Protein AF-A0A925H9B1-F1 (afdb_monomer_lite)

Structure (mmCIF, N/CA/C/O backbone):
data_AF-A0A925H9B1-F1
#
_entry.id   AF-A0A925H9B1-F1
#
loop_
_atom_site.group_PDB
_atom_site.id
_atom_site.type_symbol
_atom_site.label_atom_id
_atom_site.label_alt_id
_atom_site.label_comp_id
_atom_site.label_asym_id
_atom_site.label_entity_id
_atom_site.label_seq_id
_atom_site.pdbx_PDB_ins_code
_atom_site.Cartn_x
_atom_site.Cartn_y
_atom_site.Cartn_z
_atom_site.occupancy
_atom_site.B_iso_or_equiv
_atom_site.auth_seq_id
_atom_site.auth_comp_id
_atom_site.auth_asym_id
_atom_site.auth_atom_id
_atom_site.pdbx_PDB_model_num
ATOM 1 N N . MET A 1 1 ? 26.648 -16.024 46.352 1.00 42.09 1 MET A N 1
ATOM 2 C CA . MET A 1 1 ? 27.337 -15.655 45.097 1.00 42.09 1 MET A CA 1
ATOM 3 C C . MET A 1 1 ? 26.515 -14.582 44.405 1.00 42.09 1 MET A C 1
ATOM 5 O O . MET A 1 1 ? 25.351 -14.827 44.132 1.00 42.09 1 MET A O 1
ATOM 9 N N . LYS A 1 2 ? 27.072 -13.381 44.221 1.00 32.09 2 LYS A N 1
ATOM 10 C CA . LYS A 1 2 ? 26.434 -12.263 43.510 1.00 32.09 2 LYS A CA 1
ATOM 11 C C . LYS A 1 2 ? 27.225 -12.052 42.219 1.00 32.09 2 LYS A C 1
ATOM 13 O O . LYS A 1 2 ? 28.420 -11.793 42.303 1.00 32.09 2 LYS A O 1
ATOM 18 N N . ILE A 1 3 ? 26.588 -12.221 41.063 1.00 42.41 3 ILE A N 1
ATOM 19 C CA . ILE A 1 3 ? 27.192 -11.944 39.753 1.00 42.41 3 ILE A CA 1
ATOM 20 C C . ILE A 1 3 ? 26.716 -10.551 39.342 1.00 42.41 3 ILE A C 1
ATOM 22 O O . ILE A 1 3 ? 25.519 -10.328 39.179 1.00 42.41 3 ILE A O 1
ATOM 26 N N . ALA A 1 4 ? 27.652 -9.610 39.241 1.00 39.41 4 ALA A N 1
ATOM 27 C CA . ALA A 1 4 ? 27.412 -8.285 38.690 1.00 39.41 4 ALA A CA 1
ATOM 28 C C . ALA A 1 4 ? 27.546 -8.359 37.162 1.00 39.41 4 ALA A C 1
ATOM 30 O O . ALA A 1 4 ? 28.609 -8.717 36.659 1.00 39.41 4 ALA A O 1
ATOM 31 N N . LEU A 1 5 ? 26.476 -8.031 36.432 1.00 41.50 5 LEU A N 1
ATOM 32 C CA . LEU A 1 5 ? 26.535 -7.788 34.992 1.00 41.50 5 LEU A CA 1
ATOM 33 C C . LEU A 1 5 ? 26.804 -6.298 34.756 1.00 41.50 5 LEU A C 1
ATOM 35 O O . LEU A 1 5 ? 25.986 -5.447 35.098 1.00 41.50 5 LEU A O 1
ATOM 39 N N . ILE A 1 6 ? 27.950 -6.003 34.152 1.00 43.09 6 ILE A N 1
ATOM 40 C CA . ILE A 1 6 ? 28.282 -4.701 33.574 1.00 43.09 6 ILE A CA 1
ATOM 41 C C . ILE A 1 6 ? 27.747 -4.722 32.141 1.00 43.09 6 ILE A C 1
ATOM 43 O O . ILE A 1 6 ? 28.184 -5.544 31.341 1.00 43.09 6 ILE A O 1
ATOM 47 N N . SER A 1 7 ? 26.796 -3.847 31.812 1.00 44.25 7 SER A N 1
ATOM 48 C CA . SER A 1 7 ? 26.376 -3.606 30.426 1.00 44.25 7 SER A CA 1
ATOM 49 C C . SER A 1 7 ? 26.832 -2.216 30.002 1.00 44.25 7 SER A C 1
ATOM 51 O O . SER A 1 7 ? 26.389 -1.204 30.541 1.00 44.25 7 SER A O 1
ATOM 53 N N . ILE A 1 8 ? 27.772 -2.206 29.062 1.00 37.72 8 ILE A N 1
ATOM 54 C CA . ILE A 1 8 ? 28.324 -1.035 28.384 1.00 37.72 8 ILE A CA 1
ATOM 55 C C . ILE A 1 8 ? 27.293 -0.583 27.345 1.00 37.72 8 ILE A C 1
ATOM 57 O O . ILE A 1 8 ? 26.998 -1.324 26.411 1.00 37.72 8 ILE A O 1
ATOM 61 N N . VAL A 1 9 ? 26.748 0.624 27.498 1.00 42.75 9 VAL A N 1
ATOM 62 C CA . VAL A 1 9 ? 25.935 1.276 26.462 1.00 42.75 9 VAL A CA 1
ATOM 63 C C . VAL A 1 9 ? 26.857 2.180 25.650 1.00 42.75 9 VAL A C 1
ATOM 65 O O . VAL A 1 9 ? 27.353 3.188 26.151 1.00 42.75 9 VAL A O 1
ATOM 68 N N . ALA A 1 10 ? 27.108 1.794 24.399 1.00 38.81 10 ALA A N 1
ATOM 69 C CA . ALA A 1 10 ? 27.786 2.625 23.415 1.00 38.81 10 ALA A CA 1
ATOM 70 C C . ALA A 1 10 ? 26.803 3.673 22.870 1.00 38.81 10 ALA A C 1
ATOM 72 O O . ALA A 1 10 ? 25.788 3.337 22.262 1.00 38.81 10 ALA A O 1
ATOM 73 N N . LEU A 1 11 ? 27.111 4.947 23.109 1.00 35.81 11 LEU A N 1
ATOM 74 C CA . LEU A 1 11 ? 26.376 6.099 22.601 1.00 35.81 11 LEU A CA 1
ATOM 75 C C . LEU A 1 11 ? 26.911 6.438 21.200 1.00 35.81 11 LEU A C 1
ATOM 77 O O . LEU A 1 11 ? 27.987 7.017 21.071 1.00 35.81 11 LEU A O 1
ATOM 81 N N . ILE A 1 12 ? 26.187 6.055 20.147 1.00 42.97 12 ILE A N 1
ATOM 82 C CA . ILE A 1 12 ? 26.486 6.492 18.777 1.00 42.97 12 ILE A CA 1
ATOM 83 C C . ILE A 1 12 ? 25.707 7.781 18.525 1.00 42.97 12 ILE A C 1
ATOM 85 O O . ILE A 1 12 ? 24.480 7.782 18.450 1.00 42.97 12 ILE A O 1
ATOM 89 N N . GLY A 1 13 ? 26.442 8.888 18.438 1.00 36.31 13 GLY A N 1
ATOM 90 C CA . GLY A 1 13 ? 25.925 10.175 17.998 1.00 36.31 13 GLY A CA 1
ATOM 91 C C . GLY A 1 13 ? 25.697 10.190 16.488 1.00 36.31 13 GLY A C 1
ATOM 92 O O . GLY A 1 13 ? 26.551 9.747 15.723 1.00 36.31 13 GLY A O 1
ATOM 93 N N . ALA A 1 14 ? 24.563 10.744 16.069 1.00 38.78 14 ALA A N 1
ATOM 94 C CA . ALA A 1 14 ? 24.320 11.128 14.687 1.00 38.78 14 ALA A CA 1
ATOM 95 C C . ALA A 1 14 ? 24.036 12.633 14.641 1.00 38.78 14 ALA A C 1
ATOM 97 O O . ALA A 1 14 ? 23.028 13.130 15.142 1.00 38.78 14 ALA A O 1
ATOM 98 N N . THR A 1 15 ? 24.992 13.353 14.068 1.00 37.91 15 THR A N 1
ATOM 99 C CA . THR A 1 15 ? 24.941 14.756 13.672 1.00 37.91 15 THR A CA 1
ATOM 100 C C . THR A 1 15 ? 23.916 14.951 12.555 1.00 37.91 15 THR A C 1
ATOM 102 O O . THR A 1 15 ? 24.078 14.417 11.461 1.00 37.91 15 THR A O 1
ATOM 105 N N . ALA A 1 16 ? 22.881 15.757 12.797 1.00 39.84 16 ALA A N 1
ATOM 106 C CA . ALA A 1 16 ? 21.999 16.247 11.741 1.00 39.84 16 ALA A CA 1
ATOM 107 C C . ALA A 1 16 ? 22.560 17.563 11.179 1.00 39.84 16 ALA A C 1
ATOM 109 O O . ALA A 1 16 ? 22.488 18.613 11.816 1.00 39.84 16 ALA A O 1
ATOM 110 N N . LEU A 1 17 ? 23.143 17.485 9.983 1.00 33.62 17 LEU A N 1
ATOM 111 C CA . LEU A 1 17 ? 23.487 18.629 9.143 1.00 33.62 17 LEU A CA 1
ATOM 112 C C . LEU A 1 17 ? 22.224 19.064 8.384 1.00 33.62 17 LEU A C 1
ATOM 114 O O . LEU A 1 17 ? 21.692 18.296 7.587 1.00 33.62 17 LEU A O 1
ATOM 118 N N . VAL A 1 18 ? 21.749 20.288 8.620 1.00 36.16 18 VAL A N 1
ATOM 119 C CA . VAL A 1 18 ? 20.639 20.899 7.871 1.00 36.16 18 VAL A CA 1
ATOM 120 C C . VAL A 1 18 ? 21.185 22.060 7.054 1.00 36.16 18 VAL A C 1
ATOM 122 O O . VAL A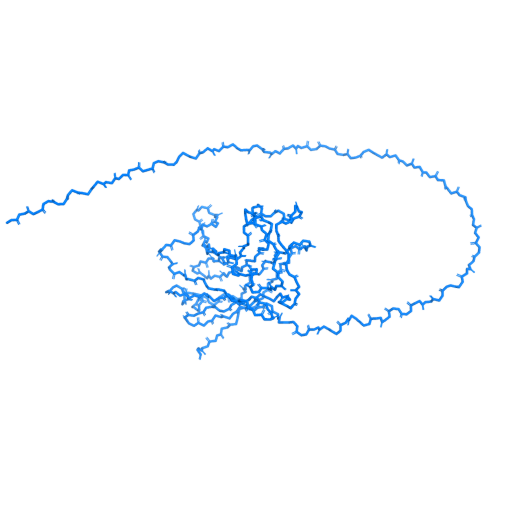 1 18 ? 21.466 23.121 7.603 1.00 36.16 18 VAL A O 1
ATOM 125 N N . ILE A 1 19 ? 21.300 21.870 5.740 1.00 39.50 19 ILE A N 1
ATOM 126 C CA . ILE A 1 19 ? 21.350 22.964 4.765 1.00 39.50 19 ILE A CA 1
ATOM 127 C C . ILE A 1 19 ? 20.605 22.506 3.509 1.00 39.50 19 ILE A C 1
ATOM 129 O O . ILE A 1 19 ? 21.115 21.657 2.786 1.00 39.50 19 ILE A O 1
ATOM 133 N N . TYR A 1 20 ? 19.458 23.121 3.203 1.00 33.31 20 TYR A N 1
ATOM 134 C CA . TYR A 1 20 ? 19.250 23.661 1.857 1.00 33.31 20 TYR A CA 1
ATOM 135 C C . TYR A 1 20 ? 18.174 24.753 1.823 1.00 33.31 20 TYR A C 1
ATOM 137 O O . TYR A 1 20 ? 17.065 24.596 2.330 1.00 33.31 20 TYR A O 1
ATOM 145 N N . LEU A 1 21 ? 18.559 25.869 1.206 1.00 38.53 21 LEU A N 1
ATOM 146 C CA . LEU A 1 21 ? 17.756 27.037 0.869 1.00 38.53 21 LEU A CA 1
ATOM 147 C C . LEU A 1 21 ? 16.948 26.768 -0.406 1.00 38.53 21 LEU A C 1
ATOM 149 O O . LEU A 1 21 ? 17.527 26.337 -1.395 1.00 38.53 21 LEU A O 1
ATOM 153 N N . SER A 1 22 ? 15.673 27.159 -0.463 1.00 32.75 22 SER A N 1
ATOM 154 C CA . SER A 1 22 ? 15.120 27.709 -1.711 1.00 32.75 22 SER A CA 1
ATOM 155 C C . SER A 1 22 ? 13.835 28.506 -1.471 1.00 32.75 22 SER A C 1
ATOM 157 O O . SER A 1 22 ? 12.910 28.060 -0.798 1.00 32.75 22 SER A O 1
ATOM 159 N N . SER A 1 23 ? 13.787 29.716 -2.025 1.00 35.91 23 SER A N 1
ATOM 160 C CA . SER A 1 23 ? 12.610 30.255 -2.722 1.00 35.91 23 SER A CA 1
ATOM 161 C C . SER A 1 23 ? 12.988 31.592 -3.362 1.00 35.91 23 SER A C 1
ATOM 163 O O . SER A 1 23 ? 12.930 32.659 -2.752 1.00 35.91 23 SER A O 1
ATOM 165 N N . GLY A 1 24 ? 13.411 31.511 -4.626 1.00 33.09 24 GLY A N 1
ATOM 166 C CA . GLY A 1 24 ? 13.439 32.654 -5.532 1.00 33.09 24 GLY A CA 1
ATOM 167 C C . GLY A 1 24 ? 12.009 33.074 -5.882 1.00 33.09 24 GLY A C 1
ATOM 168 O O . GLY A 1 24 ? 11.165 32.238 -6.200 1.00 33.09 24 GLY A O 1
ATOM 169 N N . LYS A 1 25 ? 11.745 34.377 -5.792 1.00 34.88 25 LYS A N 1
ATOM 170 C CA . LYS A 1 25 ? 10.505 35.049 -6.200 1.00 34.88 25 LYS A CA 1
ATOM 171 C C . LYS A 1 25 ? 10.695 35.699 -7.573 1.00 34.88 25 LYS A C 1
ATOM 173 O O . LYS A 1 25 ? 11.671 36.423 -7.714 1.00 34.88 25 LYS A O 1
ATOM 178 N N . GLY A 1 26 ? 9.701 35.536 -8.461 1.00 31.53 26 GLY A N 1
ATOM 179 C CA . GLY A 1 26 ? 9.308 36.450 -9.562 1.00 31.53 26 GLY A CA 1
ATOM 180 C C . GLY A 1 26 ? 10.348 36.703 -10.671 1.00 31.53 26 GLY A C 1
ATOM 181 O O . GLY A 1 26 ? 11.536 36.725 -10.421 1.00 31.53 26 GLY A O 1
ATOM 182 N N . SER A 1 27 ? 10.022 36.969 -11.937 1.00 32.06 27 SER A N 1
ATOM 183 C CA . SER A 1 27 ? 8.814 37.571 -12.503 1.00 32.06 27 SER A CA 1
ATOM 184 C C . SER A 1 27 ? 8.800 37.385 -14.034 1.00 32.06 27 SER A C 1
ATOM 186 O O . SER A 1 27 ? 9.845 37.487 -14.666 1.00 32.06 27 SER A O 1
ATOM 188 N N . THR A 1 28 ? 7.592 37.190 -14.576 1.00 33.59 28 THR A N 1
ATOM 189 C CA . THR A 1 28 ? 7.033 37.605 -15.890 1.00 33.59 28 THR A CA 1
ATOM 190 C C . THR A 1 28 ? 7.759 37.345 -17.231 1.00 33.59 28 THR A C 1
ATOM 192 O O . THR A 1 28 ? 8.847 37.868 -17.457 1.00 33.59 28 THR A O 1
ATOM 195 N N . PRO A 1 29 ? 7.074 36.698 -18.203 1.00 33.09 29 PRO A N 1
ATOM 196 C CA . PRO A 1 29 ? 7.467 36.673 -19.613 1.00 33.09 29 PRO A CA 1
ATOM 197 C C . PRO A 1 29 ? 7.040 37.950 -20.363 1.00 33.09 29 PRO A C 1
ATOM 199 O O . PRO A 1 29 ? 5.919 38.439 -20.213 1.00 33.09 29 PRO A O 1
ATOM 202 N N . GLN A 1 30 ? 7.942 38.466 -21.201 1.00 29.64 30 GLN A N 1
ATOM 203 C CA . GLN A 1 30 ? 7.718 39.602 -22.095 1.00 29.64 30 GLN A CA 1
ATOM 204 C C . GLN A 1 30 ? 7.267 39.114 -23.482 1.00 29.64 30 GLN A C 1
ATOM 206 O O . GLN A 1 30 ? 7.871 38.230 -24.083 1.00 29.64 30 GLN A O 1
ATOM 211 N N . SER A 1 31 ? 6.173 39.713 -23.951 1.00 29.91 31 SER A N 1
ATOM 212 C CA . SER A 1 31 ? 5.520 39.545 -25.252 1.00 29.91 31 SER A CA 1
ATOM 213 C C . SER A 1 31 ? 6.402 39.968 -26.432 1.00 29.91 31 SER A C 1
ATOM 215 O O . SER A 1 31 ? 7.048 41.016 -26.369 1.00 29.91 31 SER A O 1
ATOM 217 N N . GLN A 1 32 ? 6.315 39.237 -27.549 1.00 28.48 32 GLN A N 1
ATOM 218 C CA . GLN A 1 32 ? 6.452 39.850 -28.869 1.00 28.48 32 GLN A CA 1
ATOM 219 C C . GLN A 1 32 ? 5.563 39.146 -29.903 1.00 28.48 32 GLN A C 1
ATOM 221 O O . GLN A 1 32 ? 5.713 37.963 -30.200 1.00 28.48 32 GLN A O 1
ATOM 226 N N . ALA A 1 33 ? 4.600 39.909 -30.418 1.00 31.27 33 ALA A N 1
ATOM 227 C CA . ALA A 1 33 ? 3.709 39.542 -31.504 1.00 31.27 33 ALA A CA 1
ATOM 228 C C . ALA A 1 33 ? 4.423 39.639 -32.863 1.00 31.27 33 ALA A C 1
ATOM 230 O O . ALA A 1 33 ? 5.166 40.586 -33.113 1.00 31.27 33 ALA A O 1
ATOM 231 N N . GLY A 1 34 ? 4.113 38.706 -33.761 1.00 27.56 34 GLY A N 1
ATOM 232 C CA . GLY A 1 34 ? 4.417 38.786 -35.186 1.00 27.56 34 GLY A CA 1
ATOM 233 C C . GLY A 1 34 ? 3.236 38.228 -35.968 1.00 27.56 34 GLY A C 1
ATOM 234 O O . GLY A 1 34 ? 3.064 37.019 -36.055 1.00 27.56 34 GLY A O 1
ATOM 235 N N . ASN A 1 35 ? 2.388 39.126 -36.468 1.00 34.03 35 ASN A N 1
ATOM 236 C CA . ASN A 1 35 ? 1.222 38.823 -37.289 1.00 34.03 35 ASN A CA 1
ATOM 237 C C . ASN A 1 35 ? 1.598 39.009 -38.766 1.00 34.03 35 ASN A C 1
ATOM 239 O O . ASN A 1 35 ? 2.161 40.043 -39.129 1.00 34.03 35 ASN A O 1
ATOM 243 N N . THR A 1 36 ? 1.271 38.049 -39.627 1.00 30.19 36 THR A N 1
ATOM 244 C CA . THR A 1 36 ? 1.188 38.266 -41.080 1.00 30.19 36 THR A CA 1
ATOM 245 C C . THR A 1 36 ? 0.189 37.273 -41.674 1.00 30.19 36 THR A C 1
ATOM 247 O O . THR A 1 36 ? 0.499 36.115 -41.925 1.00 30.19 36 THR A O 1
ATOM 250 N N . ASN A 1 37 ? -1.043 37.746 -41.871 1.00 33.78 37 ASN A N 1
ATOM 251 C CA . ASN A 1 37 ? -1.993 37.200 -42.845 1.00 33.78 37 ASN A CA 1
ATOM 252 C C . ASN A 1 37 ? -1.505 37.526 -44.260 1.00 33.78 37 ASN A C 1
ATOM 254 O O . ASN A 1 37 ? -1.031 38.642 -44.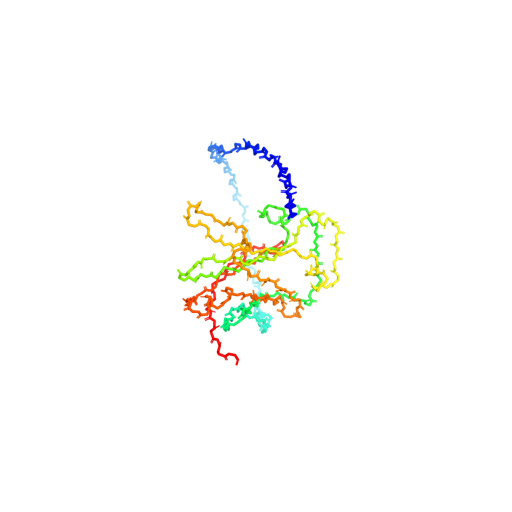421 1.00 33.78 37 ASN A O 1
ATOM 258 N N . ILE A 1 38 ? -1.681 36.608 -45.226 1.00 32.66 38 ILE A N 1
ATOM 259 C CA . ILE A 1 38 ? -2.259 36.674 -46.606 1.00 32.66 38 ILE A CA 1
ATOM 260 C C . ILE A 1 38 ? -2.022 35.245 -47.174 1.00 32.66 38 ILE A C 1
ATOM 262 O O . ILE A 1 38 ? -0.932 34.723 -46.994 1.00 32.66 38 ILE A O 1
ATOM 266 N N . GLY A 1 39 ? -2.907 34.484 -47.822 1.00 27.42 39 GLY A N 1
ATOM 267 C CA . GLY A 1 39 ? -4.157 34.703 -48.547 1.00 27.42 39 GLY A CA 1
ATOM 268 C C . GLY A 1 39 ? -4.720 33.327 -48.965 1.00 27.42 39 GLY A C 1
ATOM 269 O O . GLY A 1 39 ? -4.017 32.321 -48.912 1.00 27.42 39 GLY A O 1
ATOM 270 N N . GLY A 1 40 ? -6.013 33.276 -49.287 1.00 31.33 40 GLY A N 1
ATOM 271 C CA . GLY A 1 40 ? -6.797 32.039 -49.318 1.00 31.33 40 GLY A CA 1
ATOM 272 C C . GLY A 1 40 ? -6.661 31.129 -50.540 1.00 31.33 40 GLY A C 1
ATOM 273 O O . GLY A 1 40 ? -6.117 31.505 -51.572 1.00 31.33 40 GLY A O 1
ATOM 274 N N . GLN A 1 41 ? -7.273 29.948 -50.405 1.00 31.52 41 GLN A N 1
ATOM 275 C CA . GLN A 1 41 ? -7.842 29.133 -51.478 1.00 31.52 41 GLN A CA 1
ATOM 276 C C . GLN A 1 41 ? -8.933 28.195 -50.908 1.00 31.52 41 GLN A C 1
ATOM 278 O O . GLN A 1 41 ? -8.971 27.910 -49.716 1.00 31.52 41 GLN A O 1
ATOM 283 N N . SER A 1 42 ? -9.852 27.828 -51.803 1.00 31.28 42 SER A N 1
ATOM 284 C CA . SER A 1 42 ? -11.219 27.284 -51.665 1.00 31.28 42 SER A CA 1
ATOM 285 C C . SER A 1 42 ? -11.407 25.946 -50.913 1.00 31.28 42 SER A C 1
ATOM 287 O O . SER A 1 42 ? -10.435 25.234 -50.676 1.00 31.28 42 SER A O 1
ATOM 289 N N . PRO A 1 43 ? -12.666 25.553 -50.591 1.00 41.69 43 PRO A N 1
ATOM 290 C CA . PRO A 1 43 ? -12.975 24.409 -49.744 1.00 41.69 43 PRO A CA 1
ATOM 291 C C . PRO A 1 43 ? -12.867 23.100 -50.526 1.00 41.69 43 PRO A C 1
ATOM 293 O O . PRO A 1 43 ? -13.602 22.868 -51.486 1.00 41.69 43 PRO A O 1
ATOM 296 N N . ALA A 1 44 ? -11.976 22.218 -50.080 1.00 35.69 44 ALA A N 1
ATOM 297 C CA . ALA A 1 44 ? -11.954 20.831 -50.512 1.00 35.69 44 ALA A CA 1
ATOM 298 C C . ALA A 1 44 ? -12.435 19.941 -49.365 1.00 35.69 44 ALA A C 1
ATOM 300 O O . ALA A 1 44 ? -11.795 19.795 -48.329 1.00 35.69 44 ALA A O 1
ATOM 301 N N . ASN A 1 45 ? -13.614 19.388 -49.608 1.00 45.81 45 ASN A N 1
ATOM 302 C CA . ASN A 1 45 ? -14.213 18.211 -49.013 1.00 45.81 45 ASN A CA 1
ATOM 303 C C . ASN A 1 45 ? -13.146 17.142 -48.675 1.00 45.81 45 ASN A C 1
ATOM 305 O O . ASN A 1 45 ? -12.658 16.455 -49.572 1.00 45.81 45 ASN A O 1
ATOM 309 N N . VAL A 1 46 ? -12.782 16.997 -47.399 1.00 38.97 46 VAL A N 1
ATOM 310 C CA . VAL A 1 46 ? -12.049 15.826 -46.900 1.00 38.97 46 VAL A CA 1
ATOM 311 C C . VAL A 1 46 ? -12.962 15.140 -45.903 1.00 38.97 46 VAL A C 1
ATOM 313 O O . VAL A 1 46 ? -13.407 15.741 -44.927 1.00 38.97 46 VAL A O 1
ATOM 316 N N . ALA A 1 47 ? -13.298 13.903 -46.252 1.00 37.47 47 ALA A N 1
ATOM 317 C CA . ALA A 1 47 ? -14.220 13.027 -45.565 1.00 37.47 47 ALA A CA 1
ATOM 318 C C . ALA A 1 47 ? -14.053 13.082 -44.044 1.00 37.47 47 ALA A C 1
ATOM 320 O O . ALA A 1 47 ? -12.939 13.022 -43.520 1.00 37.47 47 ALA A O 1
ATOM 321 N N . ALA A 1 48 ? -15.190 13.142 -43.352 1.00 36.44 48 ALA A N 1
ATOM 322 C CA . ALA A 1 48 ? -15.279 12.768 -41.956 1.00 36.44 48 ALA A CA 1
ATOM 323 C C . ALA A 1 48 ? -14.652 11.376 -41.803 1.00 36.44 48 ALA A C 1
ATOM 325 O O . ALA A 1 48 ? -15.231 10.372 -42.217 1.00 36.44 48 ALA A O 1
ATOM 326 N N . HIS A 1 49 ? -13.440 11.329 -41.255 1.00 36.53 49 HIS A N 1
ATOM 327 C CA . HIS A 1 49 ? -12.908 10.104 -40.695 1.00 36.53 49 HIS A CA 1
ATOM 328 C C . HIS A 1 49 ? -13.757 9.836 -39.458 1.00 36.53 49 HIS A C 1
ATOM 330 O O . HIS A 1 49 ? -13.570 10.448 -38.406 1.00 36.53 49 HIS A O 1
ATOM 336 N N . ASP A 1 50 ? -14.747 8.971 -39.636 1.00 37.31 50 ASP A N 1
ATOM 337 C CA . ASP A 1 50 ? -15.473 8.315 -38.566 1.00 37.31 50 ASP A CA 1
ATOM 338 C C . ASP A 1 50 ? -14.467 7.454 -37.787 1.00 37.31 50 ASP A C 1
ATOM 340 O O . ASP A 1 50 ? -14.319 6.255 -38.000 1.00 37.31 50 ASP A O 1
ATOM 344 N N . ASN A 1 51 ? -13.687 8.103 -36.921 1.00 36.03 51 ASN A N 1
ATOM 345 C CA . ASN A 1 51 ? -12.939 7.454 -35.856 1.00 36.03 51 ASN A CA 1
ATOM 346 C C . ASN A 1 51 ? -13.907 7.192 -34.698 1.00 36.03 51 ASN A C 1
ATOM 348 O O . ASN A 1 51 ? -13.705 7.643 -33.574 1.00 36.03 51 ASN A O 1
ATOM 352 N N . THR A 1 52 ? -14.955 6.415 -34.961 1.00 38.50 52 THR A N 1
ATOM 353 C CA . THR A 1 52 ? -15.578 5.577 -33.936 1.00 38.50 52 THR A CA 1
ATOM 354 C C . THR A 1 52 ? -14.773 4.286 -33.797 1.00 38.50 52 THR A C 1
ATOM 356 O O . THR A 1 52 ? -15.298 3.175 -33.767 1.00 38.50 52 THR A O 1
ATOM 359 N N . SER A 1 53 ? -13.453 4.417 -33.637 1.00 39.28 53 SER A N 1
ATOM 360 C CA . SER A 1 53 ? -12.692 3.428 -32.891 1.00 39.28 53 SER A CA 1
ATOM 361 C C . SER A 1 53 ? -13.208 3.504 -31.459 1.00 39.28 53 SER A C 1
ATOM 363 O O . SER A 1 53 ? -12.757 4.305 -30.641 1.00 39.28 53 SER A O 1
ATOM 365 N N . LYS A 1 54 ? -14.224 2.678 -31.181 1.00 35.12 54 LYS A N 1
ATOM 366 C CA . LYS A 1 54 ? -14.559 2.207 -29.840 1.00 35.12 54 LYS A CA 1
ATOM 367 C C . LYS A 1 54 ? -13.227 2.066 -29.089 1.00 35.12 54 LYS A C 1
ATOM 369 O O . LYS A 1 54 ? -12.344 1.385 -29.625 1.00 35.12 54 LYS A O 1
ATOM 374 N N . PRO A 1 55 ? -13.036 2.724 -27.928 1.00 40.16 55 PRO A N 1
ATOM 375 C CA . PRO A 1 55 ? -11.860 2.468 -27.111 1.00 40.16 55 PRO A CA 1
ATOM 376 C C . PRO A 1 55 ? -11.729 0.949 -27.014 1.00 40.16 55 PRO A C 1
ATOM 378 O O . PRO A 1 55 ? -12.770 0.311 -26.798 1.00 40.16 55 PRO A O 1
ATOM 381 N N . PRO A 1 56 ? -10.542 0.368 -27.275 1.00 44.59 56 PRO A N 1
ATOM 382 C CA . PRO A 1 56 ? -10.360 -1.075 -27.186 1.00 44.59 56 PRO A CA 1
ATOM 383 C C . PRO A 1 56 ? -11.022 -1.517 -25.891 1.00 44.59 56 PRO A C 1
ATOM 385 O O . PRO A 1 56 ? -10.788 -0.864 -24.868 1.00 44.59 56 PRO A O 1
ATOM 388 N N . ASP A 1 57 ? -11.949 -2.482 -26.012 1.00 41.69 57 ASP A N 1
ATOM 389 C CA . ASP A 1 57 ? -12.855 -2.929 -24.954 1.00 41.69 57 ASP A CA 1
ATOM 390 C C . ASP A 1 57 ? -12.169 -2.757 -23.617 1.00 41.69 57 ASP A C 1
ATOM 392 O O . ASP A 1 57 ? -11.055 -3.260 -23.475 1.00 41.69 57 ASP A O 1
ATOM 396 N N . ALA A 1 58 ? -12.778 -1.992 -22.703 1.00 40.47 58 ALA A N 1
ATOM 397 C CA . ALA A 1 58 ? -12.243 -1.792 -21.369 1.00 40.47 58 ALA A CA 1
ATOM 398 C C . ALA A 1 58 ? -11.921 -3.177 -20.811 1.00 40.47 58 ALA A C 1
ATOM 400 O O . ALA A 1 58 ? -12.815 -3.895 -20.360 1.00 40.47 58 ALA A O 1
ATOM 401 N N . ILE A 1 59 ? -10.650 -3.577 -20.941 1.00 47.91 59 ILE A N 1
ATOM 402 C CA . ILE A 1 59 ? -10.124 -4.808 -20.385 1.00 47.91 59 ILE A CA 1
ATOM 403 C C . ILE A 1 59 ? -10.582 -4.709 -18.946 1.00 47.91 59 ILE A C 1
ATOM 405 O O . ILE A 1 59 ? -10.399 -3.648 -18.338 1.00 47.91 59 ILE A O 1
ATOM 409 N N . ASN A 1 60 ? -11.272 -5.739 -18.459 1.00 55.78 60 ASN A N 1
ATOM 410 C CA . ASN A 1 60 ? -11.796 -5.800 -17.102 1.00 55.78 60 ASN A CA 1
ATOM 411 C C . ASN A 1 60 ? -10.602 -5.901 -16.141 1.00 55.78 60 ASN A C 1
ATOM 413 O O . ASN A 1 60 ? -10.358 -6.930 -15.523 1.00 55.78 60 ASN A O 1
ATOM 417 N N . ARG A 1 61 ? -9.782 -4.847 -16.128 1.00 60.66 61 ARG A N 1
ATOM 418 C CA . ARG A 1 61 ? -8.612 -4.682 -15.299 1.00 60.66 61 ARG A CA 1
ATOM 419 C C . ARG A 1 61 ? -9.164 -4.596 -13.889 1.00 60.66 61 ARG A C 1
ATOM 421 O O . ARG A 1 61 ? -10.144 -3.859 -13.676 1.00 60.66 61 ARG A O 1
ATOM 428 N N . PRO A 1 62 ? -8.566 -5.325 -12.941 1.00 74.69 62 PRO A N 1
ATOM 429 C CA . PRO A 1 62 ? -8.959 -5.199 -11.556 1.00 74.69 62 PRO A CA 1
ATOM 430 C C . PRO A 1 62 ? -8.991 -3.719 -11.182 1.00 74.69 62 PRO A C 1
ATOM 432 O O . PRO A 1 62 ? -8.199 -2.912 -11.664 1.00 74.69 62 PRO A O 1
ATOM 435 N N . GLN A 1 63 ? -9.969 -3.328 -10.381 1.00 88.06 63 GLN A N 1
ATOM 436 C CA . GLN A 1 63 ? -9.978 -1.992 -9.797 1.00 88.06 63 GLN A CA 1
ATOM 437 C C . GLN A 1 63 ? -9.173 -2.023 -8.498 1.00 88.06 63 GLN A C 1
ATOM 439 O O . GLN A 1 63 ? -9.080 -3.098 -7.892 1.00 88.06 63 GLN A O 1
ATOM 444 N N . PRO A 1 64 ? -8.613 -0.885 -8.044 1.00 93.69 64 PRO A N 1
ATOM 445 C CA . PRO A 1 64 ? -7.957 -0.851 -6.751 1.00 93.69 64 PRO A CA 1
ATOM 446 C C . PRO A 1 64 ? -8.942 -1.239 -5.657 1.00 93.69 64 PRO A C 1
ATOM 448 O O . PRO A 1 64 ? -10.099 -0.811 -5.665 1.00 93.69 64 PRO A O 1
ATOM 451 N N . GLN A 1 65 ? -8.492 -2.081 -4.737 1.00 96.25 65 GLN A N 1
ATOM 452 C CA . GLN A 1 65 ? -9.330 -2.626 -3.675 1.00 96.25 65 GLN A CA 1
ATOM 453 C C . GLN A 1 65 ? -8.579 -2.583 -2.358 1.00 96.25 65 GLN A C 1
ATOM 455 O O . GLN A 1 65 ? -7.388 -2.871 -2.310 1.00 96.25 65 GLN A O 1
ATOM 460 N N . ALA A 1 66 ? -9.299 -2.269 -1.287 1.00 96.31 66 ALA A N 1
ATOM 461 C CA . ALA A 1 66 ? -8.820 -2.402 0.078 1.00 96.31 66 ALA A CA 1
ATOM 462 C C . ALA A 1 66 ? -9.835 -3.241 0.857 1.00 96.31 66 ALA A C 1
ATOM 464 O O . ALA A 1 66 ? -10.978 -2.825 1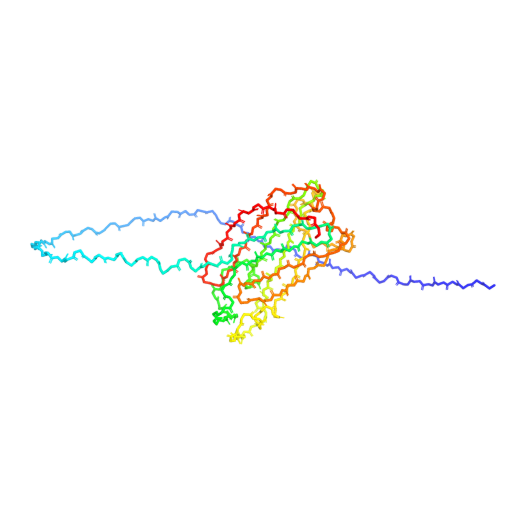.058 1.00 96.31 66 ALA A O 1
ATOM 465 N N . VAL A 1 67 ? -9.427 -4.436 1.269 1.00 96.31 67 VAL A N 1
ATOM 466 C CA . VAL A 1 67 ? -10.245 -5.379 2.028 1.00 96.31 67 VAL A CA 1
ATOM 467 C C . VAL A 1 67 ? -9.638 -5.544 3.412 1.00 96.31 67 VAL A C 1
ATOM 469 O O . VAL A 1 67 ? -8.494 -5.958 3.553 1.00 96.31 67 VAL A O 1
ATOM 472 N N . VAL A 1 68 ? -10.413 -5.251 4.452 1.00 94.94 68 VAL A N 1
ATOM 473 C CA . VAL A 1 68 ? -9.983 -5.385 5.846 1.00 94.94 68 VAL A CA 1
ATOM 474 C C . VAL A 1 68 ? -10.731 -6.546 6.497 1.00 94.94 68 VAL A C 1
ATOM 476 O O . VAL A 1 68 ? -11.957 -6.524 6.645 1.00 94.94 68 VAL A O 1
ATOM 479 N N . LYS A 1 69 ? -9.975 -7.558 6.921 1.00 95.31 69 LYS A N 1
ATOM 480 C CA . LYS A 1 69 ? -10.423 -8.691 7.742 1.00 95.31 69 LYS A CA 1
ATOM 481 C C . LYS A 1 69 ? -9.889 -8.515 9.176 1.00 95.31 69 LYS A C 1
ATOM 483 O O . LYS A 1 69 ? -9.020 -7.674 9.406 1.00 95.31 69 LYS A O 1
ATOM 488 N N . PRO A 1 70 ? -10.359 -9.295 10.169 1.00 93.25 70 PRO A N 1
ATOM 489 C CA . PRO A 1 70 ? -9.920 -9.137 11.560 1.00 93.25 70 PRO A CA 1
ATOM 490 C C . PRO A 1 70 ? -8.406 -9.265 11.796 1.00 93.25 70 PRO A C 1
ATOM 492 O O . PRO A 1 70 ? -7.891 -8.669 12.742 1.00 93.25 70 PRO A O 1
ATOM 495 N N . SER A 1 71 ? -7.702 -10.040 10.967 1.00 94.00 71 SER A N 1
ATOM 496 C CA . SER A 1 71 ? -6.274 -10.354 11.129 1.00 94.00 71 SER A CA 1
ATOM 497 C C . SER A 1 71 ? -5.404 -10.019 9.917 1.00 94.00 71 SER A C 1
ATOM 499 O O . SER A 1 71 ? -4.190 -10.197 9.988 1.00 94.00 71 SER A O 1
ATOM 501 N N . VAL A 1 72 ? -5.997 -9.562 8.813 1.00 95.69 72 VAL A N 1
ATOM 502 C CA . VAL A 1 72 ? -5.273 -9.244 7.576 1.00 95.69 72 VAL A CA 1
ATOM 503 C C . VAL A 1 72 ? -5.941 -8.083 6.844 1.00 95.69 72 VAL A C 1
ATOM 505 O O . VAL A 1 72 ? -7.170 -7.974 6.832 1.00 95.69 72 VAL A O 1
ATOM 508 N N . VAL A 1 73 ? -5.134 -7.220 6.234 1.00 95.19 73 VAL A N 1
ATOM 509 C CA . VAL A 1 73 ? -5.589 -6.272 5.215 1.00 95.19 73 VAL A CA 1
ATOM 510 C C . VAL A 1 73 ? -5.025 -6.717 3.875 1.00 95.19 73 VAL A C 1
ATOM 512 O O . VAL A 1 73 ? -3.821 -6.906 3.752 1.00 95.19 73 VAL A O 1
ATOM 515 N N . GLU A 1 74 ? -5.892 -6.880 2.885 1.00 96.62 74 GLU A N 1
ATOM 516 C CA . GLU A 1 74 ? -5.525 -7.187 1.504 1.00 96.62 74 GLU A CA 1
ATOM 517 C C . GLU A 1 74 ? -5.781 -5.945 0.654 1.00 96.62 74 GLU A C 1
ATOM 519 O O . GLU A 1 74 ? -6.887 -5.399 0.631 1.00 96.62 74 GLU A O 1
ATOM 524 N N . ILE A 1 75 ? -4.750 -5.485 -0.036 1.00 96.44 75 ILE A N 1
ATOM 525 C CA . ILE A 1 75 ? -4.775 -4.306 -0.893 1.00 96.44 75 ILE A CA 1
ATOM 526 C C . ILE A 1 75 ? -4.393 -4.759 -2.298 1.00 96.44 75 ILE A C 1
ATOM 528 O O . ILE A 1 75 ? -3.365 -5.398 -2.483 1.00 96.44 75 ILE A O 1
ATOM 532 N N . VAL A 1 76 ? -5.206 -4.420 -3.293 1.00 95.38 76 VAL A N 1
ATOM 533 C CA . VAL A 1 76 ? -4.933 -4.734 -4.700 1.00 95.38 76 VAL A CA 1
ATOM 534 C C . VAL A 1 76 ? -4.630 -3.439 -5.431 1.00 95.38 76 VAL A C 1
ATOM 536 O O . VAL A 1 76 ? -5.471 -2.539 -5.462 1.00 95.38 76 VAL A O 1
ATOM 539 N N . ILE A 1 77 ? -3.444 -3.355 -6.028 1.00 94.19 77 ILE A N 1
ATOM 5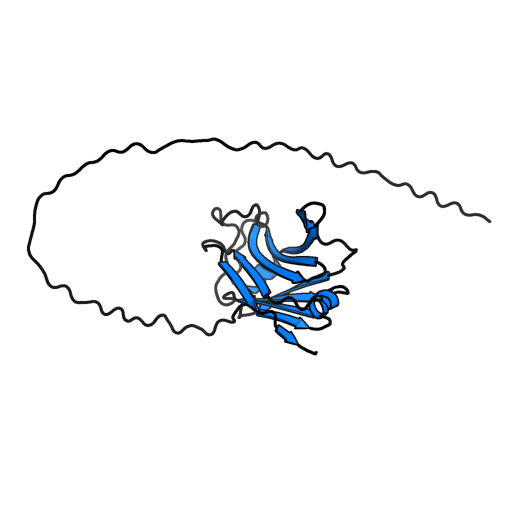40 C CA . ILE A 1 77 ? -3.024 -2.253 -6.892 1.00 94.19 77 ILE A CA 1
ATOM 541 C C . ILE A 1 77 ? -2.996 -2.777 -8.327 1.00 94.19 77 ILE A C 1
ATOM 543 O O . ILE A 1 77 ? -2.096 -3.542 -8.682 1.00 94.19 77 ILE A O 1
ATOM 547 N N . PRO A 1 78 ? -3.972 -2.398 -9.164 1.00 91.00 78 PRO A N 1
ATOM 548 C CA . PRO A 1 78 ? -4.049 -2.920 -10.510 1.00 91.00 78 PRO A CA 1
ATOM 549 C C . PRO A 1 78 ? -3.004 -2.258 -11.388 1.00 91.00 78 PRO A C 1
ATOM 551 O O . PRO A 1 78 ? -3.049 -1.058 -11.664 1.00 91.00 78 PRO A O 1
ATOM 554 N N . VAL A 1 79 ? -2.080 -3.075 -11.860 1.00 87.88 79 VAL A N 1
ATOM 555 C CA . VAL A 1 79 ? -1.108 -2.706 -12.876 1.00 87.88 79 VAL A CA 1
ATOM 556 C C . VAL A 1 79 ? -1.033 -3.835 -13.886 1.00 87.88 79 VAL A C 1
ATOM 558 O O . VAL A 1 79 ? -1.348 -4.981 -13.584 1.00 87.88 79 VAL A O 1
ATOM 561 N N . ASP A 1 80 ? -0.662 -3.505 -15.115 1.00 84.06 80 ASP A N 1
ATOM 562 C CA . ASP A 1 80 ? -0.601 -4.488 -16.190 1.00 84.06 80 ASP A CA 1
ATOM 563 C C . ASP A 1 80 ? 0.631 -5.385 -16.015 1.00 84.06 80 ASP A C 1
ATOM 565 O O . ASP A 1 80 ? 1.716 -5.053 -16.490 1.00 84.06 80 ASP A O 1
ATOM 569 N N . GLY A 1 81 ? 0.485 -6.503 -15.301 1.00 81.88 81 GLY A N 1
ATOM 570 C CA . GLY A 1 81 ? 1.584 -7.429 -15.024 1.00 81.88 81 GLY A CA 1
ATOM 571 C C . GLY A 1 81 ? 2.112 -8.151 -16.269 1.00 81.88 81 GLY A C 1
ATOM 572 O O . GLY A 1 81 ? 3.185 -8.745 -16.220 1.00 81.88 81 GLY A O 1
ATOM 573 N N . SER A 1 82 ? 1.384 -8.081 -17.389 1.00 80.00 82 SER A N 1
ATOM 574 C CA . SER A 1 82 ? 1.694 -8.796 -18.633 1.00 80.00 82 SER A CA 1
ATOM 575 C C . SER A 1 82 ? 2.631 -8.047 -19.587 1.00 80.00 82 SER A C 1
ATOM 577 O O . SER A 1 82 ? 3.133 -8.635 -20.547 1.00 80.00 82 SER A O 1
ATOM 579 N N . ARG A 1 83 ? 2.873 -6.751 -19.352 1.00 80.69 83 ARG A N 1
ATOM 580 C CA . ARG A 1 83 ? 3.793 -5.945 -20.169 1.00 80.69 83 ARG A CA 1
ATOM 581 C C . ARG A 1 83 ? 5.252 -6.160 -19.755 1.00 80.69 83 ARG A C 1
ATOM 583 O O . ARG A 1 83 ? 5.530 -6.613 -18.651 1.00 80.69 83 ARG A O 1
ATOM 590 N N . LYS A 1 84 ? 6.181 -5.747 -20.616 1.00 80.94 84 LYS A N 1
ATOM 591 C CA . LYS A 1 84 ? 7.606 -5.629 -20.276 1.00 80.94 84 LYS A CA 1
ATOM 592 C C . LYS A 1 84 ? 7.830 -4.436 -19.332 1.00 80.94 84 LYS A C 1
ATOM 594 O O . LYS A 1 84 ? 7.230 -3.381 -19.553 1.00 80.94 84 LYS A O 1
ATOM 599 N N . TRP A 1 85 ? 8.686 -4.584 -18.318 1.00 82.81 85 TRP A N 1
ATOM 600 C CA . TRP A 1 85 ? 8.933 -3.557 -17.296 1.00 82.81 85 TRP A CA 1
ATOM 601 C C . TRP A 1 85 ? 10.397 -3.102 -17.284 1.00 82.81 85 TRP A C 1
ATOM 603 O O . TRP A 1 85 ? 11.316 -3.895 -17.114 1.00 82.81 85 TRP A O 1
ATOM 613 N N . GLU A 1 86 ? 10.626 -1.799 -17.436 1.00 77.44 86 GLU A N 1
ATOM 614 C CA . GLU A 1 86 ? 11.976 -1.220 -17.514 1.00 77.44 86 GLU A CA 1
ATOM 615 C C . GLU A 1 86 ? 12.204 -0.230 -16.365 1.00 77.44 86 GLU A C 1
ATOM 617 O O . GLU A 1 86 ? 11.292 0.518 -16.012 1.00 77.44 86 GLU A O 1
ATOM 622 N N . TRP A 1 87 ? 13.396 -0.213 -15.763 1.00 76.50 87 TRP A N 1
ATOM 623 C CA . TRP A 1 87 ? 13.746 0.687 -14.656 1.00 76.50 87 TRP A CA 1
ATOM 624 C C . TRP A 1 87 ? 15.212 1.136 -14.719 1.00 76.50 87 TRP A C 1
ATOM 626 O O . TRP A 1 87 ? 16.025 0.608 -15.475 1.00 76.50 87 TRP A O 1
ATOM 636 N N . GLY A 1 88 ? 15.569 2.145 -13.929 1.00 63.22 88 GLY A N 1
ATOM 637 C CA . GLY A 1 88 ? 16.877 2.795 -13.942 1.00 63.22 88 GLY A CA 1
ATOM 638 C C . GLY A 1 88 ? 17.023 3.858 -15.035 1.00 63.22 88 GLY A C 1
ATOM 639 O O . GLY A 1 88 ? 18.145 4.121 -15.477 1.00 63.22 88 GL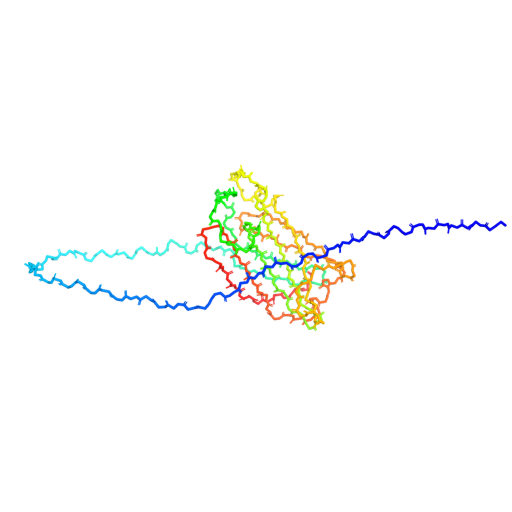Y A O 1
ATOM 640 N N . GLY A 1 89 ? 15.908 4.437 -15.493 1.00 57.34 89 GLY A N 1
ATOM 641 C CA . GLY A 1 89 ? 15.861 5.485 -16.515 1.00 57.34 89 GLY A CA 1
ATOM 642 C C . GLY A 1 89 ? 16.142 6.883 -15.949 1.00 57.34 89 GLY A C 1
ATOM 643 O O . GLY A 1 89 ? 15.839 7.191 -14.802 1.00 57.34 89 GLY A O 1
ATOM 644 N N . VAL A 1 90 ? 16.710 7.775 -16.765 1.00 51.44 90 VAL A N 1
ATOM 645 C CA . VAL A 1 90 ? 17.165 9.117 -16.331 1.00 51.44 90 VAL A CA 1
ATOM 646 C C . VAL A 1 90 ? 15.999 10.104 -16.085 1.00 51.44 90 VAL A C 1
ATOM 648 O O . VAL A 1 90 ? 16.210 11.170 -15.507 1.00 51.44 90 VAL A O 1
ATOM 651 N N . GLU A 1 91 ? 14.764 9.758 -16.474 1.00 50.34 91 GLU A N 1
ATOM 652 C CA . GLU A 1 91 ? 13.630 10.699 -16.563 1.00 50.34 91 GLU A CA 1
ATOM 653 C C . GLU A 1 91 ? 12.359 10.308 -15.773 1.00 50.34 91 GLU A C 1
ATOM 655 O O . GLU A 1 91 ? 11.276 10.814 -16.059 1.00 50.34 91 GLU A O 1
ATOM 660 N N . ALA A 1 92 ? 12.445 9.469 -14.734 1.00 45.09 92 ALA A N 1
ATOM 661 C CA . ALA A 1 92 ? 11.263 9.176 -13.916 1.00 45.09 92 ALA A CA 1
ATOM 662 C C . ALA A 1 92 ? 10.816 10.397 -13.063 1.00 45.09 92 ALA A C 1
ATOM 664 O O . ALA A 1 92 ? 11.659 11.114 -12.504 1.00 45.09 92 ALA A O 1
ATOM 665 N N . PRO A 1 93 ? 9.498 10.663 -12.930 1.00 43.34 93 PRO A N 1
ATOM 666 C CA . PRO A 1 93 ? 8.973 11.771 -12.132 1.00 43.34 93 PRO A CA 1
ATOM 667 C C . PRO A 1 93 ? 9.429 11.683 -10.667 1.00 43.34 93 PRO A C 1
ATOM 669 O O . PRO A 1 93 ? 9.279 10.670 -9.991 1.00 43.34 93 PRO A O 1
ATOM 672 N N . LYS A 1 94 ? 10.013 12.783 -10.182 1.00 46.38 94 LYS A N 1
ATOM 673 C CA . LYS A 1 94 ? 10.774 12.848 -8.931 1.00 46.38 94 LYS A CA 1
ATOM 674 C C . LYS A 1 94 ? 9.870 12.947 -7.702 1.00 46.38 94 LYS A C 1
ATOM 676 O O . LYS A 1 94 ? 9.541 14.047 -7.263 1.00 46.38 94 LYS A O 1
ATOM 681 N N . THR A 1 95 ? 9.600 11.824 -7.053 1.00 51.31 95 THR A N 1
ATOM 682 C CA . THR A 1 95 ? 9.409 11.790 -5.593 1.00 51.31 95 THR A CA 1
ATOM 683 C C . THR A 1 95 ? 10.709 11.349 -4.919 1.00 51.31 95 THR A C 1
ATOM 685 O O . THR A 1 95 ? 10.759 10.330 -4.242 1.00 51.31 95 THR A O 1
ATOM 688 N N . GLY A 1 96 ? 11.795 12.100 -5.131 1.00 61.75 96 GLY A N 1
ATOM 689 C CA . GLY A 1 96 ? 13.105 11.784 -4.548 1.00 61.75 96 GLY A CA 1
ATOM 690 C C . GLY A 1 96 ? 13.844 10.647 -5.268 1.00 61.75 96 GLY A C 1
ATOM 691 O O . GLY A 1 96 ? 14.008 10.707 -6.483 1.00 61.75 96 GLY A O 1
ATOM 692 N N . GLU A 1 97 ? 14.318 9.655 -4.506 1.00 64.94 97 GLU A N 1
ATOM 693 C CA . GLU A 1 97 ? 15.204 8.555 -4.946 1.00 64.94 97 GLU A CA 1
ATOM 694 C C . GLU A 1 97 ? 14.452 7.304 -5.449 1.00 64.94 97 GLU A C 1
ATOM 696 O O . GLU A 1 97 ? 15.055 6.240 -5.600 1.00 64.94 97 GLU A O 1
ATOM 701 N N . HIS A 1 98 ? 13.134 7.380 -5.660 1.00 73.81 98 HIS A N 1
ATOM 702 C CA . HIS A 1 98 ? 12.303 6.212 -5.969 1.00 73.81 98 HIS A CA 1
ATOM 703 C C . HIS A 1 98 ? 11.820 6.208 -7.426 1.00 73.81 98 HIS A C 1
ATOM 705 O O . HIS A 1 98 ? 11.364 7.225 -7.946 1.00 73.81 98 HIS A O 1
ATOM 711 N N . GLU A 1 99 ? 11.887 5.046 -8.064 1.00 75.62 99 GLU A N 1
ATOM 712 C CA . GLU A 1 99 ? 11.139 4.685 -9.269 1.00 75.62 99 GLU A CA 1
ATOM 713 C C . GLU A 1 99 ? 10.011 3.731 -8.875 1.00 75.62 99 GLU A C 1
ATOM 715 O O . GLU A 1 99 ? 10.130 3.044 -7.865 1.00 75.62 99 GLU A O 1
ATOM 720 N N . TYR A 1 100 ? 8.923 3.683 -9.651 1.00 82.75 100 TYR A N 1
ATOM 721 C CA . TYR A 1 100 ? 7.761 2.829 -9.361 1.00 82.75 100 TYR A CA 1
ATOM 722 C C . TYR A 1 100 ? 7.317 2.925 -7.898 1.00 82.75 100 TYR A C 1
ATOM 724 O O . TYR A 1 100 ? 7.659 2.079 -7.081 1.00 82.75 100 TYR A O 1
ATOM 732 N N . HIS A 1 101 ? 6.581 3.975 -7.544 1.00 89.25 101 HIS A N 1
ATOM 733 C CA . HIS A 1 101 ? 6.187 4.226 -6.160 1.00 89.25 101 HIS A CA 1
ATOM 734 C C . HIS A 1 101 ? 4.684 4.033 -5.999 1.00 89.25 101 HIS A C 1
ATOM 736 O O . HIS A 1 101 ? 3.884 4.758 -6.591 1.00 89.25 101 HIS A O 1
ATOM 742 N N . TRP A 1 102 ? 4.303 3.051 -5.189 1.00 93.12 102 TRP A N 1
ATOM 743 C CA . TRP A 1 102 ? 2.913 2.782 -4.859 1.00 93.12 102 TRP A CA 1
ATOM 744 C C . TRP A 1 102 ? 2.688 2.952 -3.366 1.00 93.12 102 TRP A C 1
ATOM 746 O O . TRP A 1 102 ? 3.369 2.333 -2.548 1.00 93.12 102 TRP A O 1
ATOM 756 N N . GLU A 1 103 ? 1.726 3.797 -3.017 1.00 94.38 103 GLU A N 1
ATOM 757 C CA . GLU A 1 103 ? 1.347 4.059 -1.635 1.00 94.38 103 GLU A CA 1
ATOM 758 C C . GLU A 1 103 ? -0.147 3.832 -1.450 1.00 94.38 103 GLU A C 1
ATOM 760 O O . GLU A 1 103 ? -0.962 4.211 -2.295 1.00 94.38 103 GLU A O 1
ATOM 765 N N . VAL A 1 104 ? -0.505 3.243 -0.313 1.00 95.69 104 VAL A N 1
ATOM 766 C CA . VAL A 1 104 ? -1.892 3.140 0.127 1.00 95.69 104 VAL A CA 1
ATOM 767 C C . VAL A 1 104 ? -2.008 3.662 1.542 1.00 95.69 104 VAL A C 1
ATOM 769 O O . VAL A 1 104 ? -1.364 3.167 2.468 1.00 95.69 104 VAL A O 1
ATOM 772 N N . GLU A 1 105 ? -2.846 4.674 1.700 1.00 94.75 105 GLU A N 1
ATOM 773 C CA . GLU A 1 105 ? -3.157 5.282 2.979 1.00 94.75 105 GLU A CA 1
ATOM 774 C C . GLU A 1 105 ? -4.485 4.738 3.502 1.00 94.75 105 GLU A C 1
ATOM 776 O O . GLU A 1 105 ? -5.509 4.753 2.810 1.00 94.75 105 GLU A O 1
ATOM 781 N N . LEU A 1 106 ? -4.465 4.270 4.747 1.00 92.50 106 LEU A N 1
ATOM 782 C CA . LEU A 1 106 ? -5.628 3.780 5.471 1.00 92.50 106 LEU A CA 1
ATOM 783 C C . LEU A 1 106 ? -5.818 4.597 6.746 1.00 92.50 106 LEU A C 1
ATOM 785 O O . LEU A 1 106 ? -4.937 4.684 7.606 1.00 92.50 106 LEU A O 1
ATOM 789 N N . TYR A 1 107 ? -7.005 5.190 6.851 1.00 83.12 107 TYR A N 1
ATOM 790 C CA . TYR A 1 107 ? -7.349 6.169 7.873 1.00 83.12 107 TYR A CA 1
ATOM 791 C C . TYR A 1 107 ? -8.239 5.529 8.937 1.00 83.12 107 TYR A C 1
ATOM 793 O O . TYR A 1 107 ? -9.411 5.274 8.672 1.00 83.12 107 TYR A O 1
ATOM 801 N N . GLY A 1 108 ? -7.720 5.255 10.132 1.00 70.50 108 GLY A N 1
ATOM 802 C CA . GLY A 1 108 ? -8.518 4.772 11.259 1.00 70.50 108 GLY A CA 1
ATOM 803 C C . GLY A 1 108 ? -8.718 5.845 12.325 1.00 70.50 108 GLY A C 1
ATOM 804 O O . GLY A 1 108 ? -7.866 6.706 12.511 1.00 70.50 108 GLY A O 1
ATOM 805 N N . GLU A 1 109 ? -9.796 5.735 13.107 1.00 68.19 109 GLU A N 1
ATOM 806 C CA . GLU A 1 109 ? -10.005 6.557 14.315 1.00 68.19 109 GLU A CA 1
ATOM 807 C C . GLU A 1 109 ? -8.814 6.507 15.290 1.00 68.19 109 GLU A C 1
ATOM 809 O O . GLU A 1 109 ? -8.567 7.455 16.026 1.00 68.19 109 GLU A O 1
ATOM 814 N N . ASN A 1 110 ? -8.051 5.409 15.263 1.00 66.38 110 ASN A N 1
ATOM 815 C CA . ASN A 1 110 ? -6.913 5.158 16.146 1.00 66.38 110 ASN A CA 1
ATOM 816 C C . ASN A 1 110 ? -5.547 5.303 15.448 1.00 66.38 110 ASN A C 1
ATOM 818 O O . ASN A 1 110 ? -4.560 4.753 15.938 1.00 66.38 110 ASN A O 1
ATOM 822 N N . GLY A 1 111 ? -5.489 5.983 14.298 1.00 74.69 111 GLY A N 1
ATOM 823 C CA . GLY A 1 111 ? -4.240 6.304 13.605 1.00 74.69 111 GLY A CA 1
ATOM 824 C C . GLY A 1 111 ? -4.331 6.219 12.083 1.00 74.69 111 GLY A C 1
ATOM 825 O O . GLY A 1 111 ? -5.156 5.493 11.521 1.00 74.69 111 GLY A O 1
ATOM 826 N N . TYR A 1 112 ? -3.435 6.947 11.423 1.00 87.56 112 TYR A N 1
ATOM 827 C CA . TYR A 1 112 ? -3.259 6.917 9.975 1.00 87.56 112 TYR A CA 1
ATOM 828 C C . TYR A 1 112 ? -2.023 6.093 9.647 1.00 87.56 112 TYR A C 1
ATOM 830 O O . TYR A 1 112 ? -0.963 6.302 10.244 1.00 87.56 112 TYR A O 1
ATOM 838 N N . TYR A 1 113 ? -2.168 5.170 8.703 1.00 90.88 113 TYR A N 1
ATOM 839 C CA . TYR A 1 113 ? -1.075 4.338 8.219 1.00 90.88 113 TYR A CA 1
ATOM 840 C C . TYR A 1 113 ? -0.913 4.514 6.725 1.00 90.88 113 TYR A C 1
ATOM 842 O O . TYR A 1 113 ? -1.899 4.629 5.997 1.00 90.88 113 TYR A O 1
ATOM 850 N N . LYS A 1 114 ? 0.338 4.494 6.280 1.00 93.06 114 LYS A N 1
ATOM 851 C CA . LYS A 1 114 ? 0.700 4.504 4.872 1.00 93.06 114 LYS A CA 1
ATOM 852 C C . LYS A 1 114 ? 1.598 3.314 4.579 1.00 93.06 114 LYS A C 1
ATOM 854 O O . LYS A 1 114 ? 2.677 3.188 5.155 1.00 93.06 114 LYS A O 1
ATOM 859 N N . PHE A 1 115 ? 1.141 2.454 3.683 1.00 94.44 115 PHE A N 1
ATOM 860 C CA . PHE A 1 115 ? 1.872 1.292 3.194 1.00 94.44 115 PHE A CA 1
ATOM 861 C C . PHE A 1 115 ? 2.500 1.658 1.861 1.00 94.44 115 PHE A C 1
ATOM 863 O O . PHE A 1 115 ? 1.800 2.143 0.978 1.00 94.44 115 PHE A O 1
ATOM 870 N N . SER A 1 116 ? 3.805 1.465 1.727 1.00 92.56 116 SER A N 1
ATOM 871 C CA . SER A 1 116 ? 4.570 1.920 0.573 1.00 92.56 116 SER A CA 1
ATOM 872 C C . SER A 1 116 ? 5.391 0.773 0.009 1.00 92.56 116 SER A C 1
ATOM 874 O O . SER A 1 116 ? 6.131 0.126 0.749 1.00 92.56 116 SER A O 1
ATOM 876 N N . VAL A 1 117 ? 5.304 0.572 -1.300 1.00 92.75 117 VAL A N 1
ATOM 877 C CA . VAL A 1 117 ? 6.167 -0.327 -2.073 1.00 92.75 117 VAL A CA 1
ATOM 878 C C . VAL A 1 117 ? 6.827 0.513 -3.158 1.00 92.75 117 VAL A C 1
ATOM 880 O O . VAL A 1 117 ? 6.157 1.285 -3.846 1.00 92.75 117 VAL A O 1
ATOM 883 N N . TYR A 1 118 ? 8.152 0.452 -3.249 1.00 89.62 118 TYR A N 1
ATOM 884 C CA . TYR A 1 118 ? 8.917 1.328 -4.134 1.00 89.62 118 TYR A CA 1
ATOM 885 C C . TYR A 1 118 ? 10.220 0.699 -4.607 1.00 89.62 118 TYR A C 1
ATOM 887 O O . TYR A 1 118 ? 10.864 -0.045 -3.871 1.00 89.62 118 TYR A O 1
ATOM 895 N N . LEU A 1 119 ? 10.659 1.041 -5.814 1.00 86.75 119 LEU A N 1
ATOM 896 C CA . LEU A 1 119 ? 11.985 0.680 -6.301 1.00 86.75 119 LEU A CA 1
ATOM 897 C C . LEU A 1 119 ? 12.972 1.825 -6.030 1.00 86.75 119 LEU A C 1
ATOM 899 O O . LEU A 1 119 ? 12.699 2.981 -6.336 1.00 86.75 119 LEU A O 1
ATOM 903 N N . ASN A 1 120 ? 14.140 1.530 -5.458 1.00 78.88 120 ASN A N 1
ATOM 904 C CA . ASN A 1 120 ? 15.175 2.547 -5.244 1.00 78.88 120 ASN A CA 1
ATOM 905 C C . ASN A 1 120 ? 16.009 2.750 -6.526 1.00 78.88 120 ASN A C 1
ATOM 907 O O . ASN A 1 120 ? 16.547 1.783 -7.064 1.00 78.88 120 ASN A O 1
ATOM 911 N N . GLN A 1 121 ? 16.185 4.000 -6.967 1.00 70.00 121 GLN A N 1
ATOM 912 C CA . GLN A 1 121 ? 16.983 4.377 -8.146 1.00 70.00 121 GLN A CA 1
ATOM 913 C C . GLN A 1 121 ? 18.449 3.935 -8.074 1.00 70.00 121 GLN A C 1
ATOM 915 O O . GLN A 1 121 ? 19.109 3.783 -9.104 1.00 70.00 121 GLN A O 1
ATOM 920 N N . ALA A 1 122 ? 18.989 3.716 -6.870 1.00 66.00 122 ALA A N 1
ATOM 921 C CA . ALA A 1 122 ? 20.338 3.185 -6.698 1.00 66.00 122 ALA A CA 1
ATOM 922 C C . ALA A 1 122 ? 20.512 1.793 -7.337 1.00 66.00 122 ALA A C 1
ATOM 924 O O . ALA A 1 122 ? 21.640 1.420 -7.669 1.00 66.00 122 ALA A O 1
ATOM 925 N N . LYS A 1 123 ? 19.419 1.056 -7.587 1.00 65.06 123 LYS A N 1
ATOM 926 C CA . LYS A 1 123 ? 19.399 -0.186 -8.376 1.00 65.06 123 LYS A CA 1
ATOM 927 C C . LYS A 1 123 ? 19.476 0.108 -9.887 1.00 65.06 123 LYS A C 1
ATOM 929 O O . LYS A 1 123 ? 18.589 -0.253 -10.657 1.00 65.06 123 LYS A O 1
ATOM 934 N N . LYS A 1 124 ? 20.536 0.813 -10.303 1.00 57.28 124 LYS A N 1
ATOM 935 C CA . LYS A 1 124 ? 20.749 1.291 -11.680 1.00 57.28 124 LYS A CA 1
ATOM 936 C C . LYS A 1 124 ? 20.882 0.138 -12.683 1.00 57.28 124 LYS A C 1
ATOM 938 O O . LYS A 1 124 ? 21.662 -0.781 -12.455 1.00 57.28 124 LYS A O 1
ATOM 943 N N . GLY A 1 125 ? 20.233 0.280 -13.842 1.00 55.22 125 GLY A N 1
ATOM 944 C CA . GLY A 1 125 ? 20.577 -0.458 -15.066 1.00 55.22 125 GLY A CA 1
ATOM 945 C C . GLY A 1 125 ? 19.972 -1.856 -15.216 1.00 55.22 125 GLY A C 1
ATOM 946 O O . GLY A 1 125 ? 20.549 -2.674 -15.929 1.00 55.22 125 GLY A O 1
ATOM 947 N N . GLY A 1 126 ? 18.848 -2.139 -14.553 1.00 61.00 126 GLY A N 1
ATOM 948 C CA . GLY A 1 126 ? 18.119 -3.396 -14.716 1.00 61.00 126 GLY A CA 1
ATOM 949 C C . GLY A 1 126 ? 16.958 -3.267 -15.700 1.00 61.00 126 GLY A C 1
ATOM 950 O O . GLY A 1 126 ? 16.199 -2.306 -15.678 1.00 61.00 126 GLY A O 1
ATOM 951 N N . THR A 1 127 ? 16.792 -4.262 -16.556 1.00 62.41 127 THR A N 1
ATOM 952 C CA . THR A 1 127 ? 15.525 -4.517 -17.245 1.00 62.41 127 THR A CA 1
ATOM 953 C C . THR A 1 127 ? 15.047 -5.867 -16.745 1.00 62.41 127 THR A C 1
ATOM 955 O O . THR A 1 127 ? 15.857 -6.796 -16.717 1.00 62.41 127 THR A O 1
ATOM 958 N N . ALA A 1 128 ? 13.779 -6.001 -16.362 1.00 67.25 128 ALA A N 1
ATOM 959 C CA . ALA A 1 128 ? 13.170 -7.321 -16.342 1.00 67.25 128 ALA A CA 1
ATOM 960 C C . ALA A 1 128 ? 12.189 -7.472 -17.476 1.00 67.25 128 ALA A C 1
ATOM 962 O O . ALA A 1 128 ? 11.467 -6.563 -17.885 1.00 67.25 128 ALA A O 1
ATOM 963 N N . ASP A 1 129 ? 12.149 -8.700 -17.947 1.00 72.88 129 ASP A N 1
ATOM 964 C CA . ASP A 1 129 ? 11.228 -9.088 -18.986 1.00 72.88 129 ASP A CA 1
ATOM 965 C C . ASP A 1 129 ? 9.799 -9.258 -18.441 1.00 72.88 129 ASP A C 1
ATOM 967 O O . ASP A 1 129 ? 8.861 -9.302 -19.234 1.00 72.88 129 ASP A O 1
ATOM 971 N N . ASP A 1 130 ? 9.609 -9.268 -17.111 1.00 85.38 130 ASP A N 1
ATOM 972 C CA . ASP A 1 130 ? 8.300 -9.388 -16.466 1.00 85.38 130 ASP A CA 1
ATOM 973 C C . ASP A 1 130 ? 8.139 -8.580 -15.159 1.00 85.38 130 ASP A C 1
ATOM 975 O O . ASP A 1 130 ? 9.089 -8.068 -14.558 1.00 85.38 130 ASP A O 1
ATOM 979 N N . PHE A 1 131 ? 6.879 -8.457 -14.734 1.00 88.81 131 PHE A N 1
ATOM 980 C CA . PHE A 1 131 ? 6.458 -7.724 -13.541 1.00 88.81 131 PHE A CA 1
ATOM 981 C C . PHE A 1 131 ? 6.926 -8.356 -12.225 1.00 88.81 131 PHE A C 1
ATOM 983 O O . PHE A 1 131 ? 7.217 -7.646 -11.263 1.00 88.81 131 PHE A O 1
ATOM 990 N N . THR A 1 132 ? 7.009 -9.684 -12.163 1.00 90.31 132 THR A N 1
ATOM 991 C CA . THR A 1 132 ? 7.399 -10.406 -10.948 1.00 90.31 132 THR A CA 1
ATOM 992 C C . THR A 1 132 ? 8.841 -10.101 -10.571 1.00 90.31 132 THR A C 1
ATOM 994 O O . THR A 1 132 ? 9.130 -9.825 -9.407 1.00 90.31 132 THR A O 1
ATOM 997 N N . ALA A 1 133 ? 9.741 -10.081 -11.549 1.00 87.44 133 ALA A N 1
ATOM 998 C CA . ALA A 1 133 ? 11.131 -9.715 -11.332 1.00 87.44 133 ALA A CA 1
ATOM 999 C C . ALA A 1 133 ? 11.293 -8.251 -10.886 1.00 87.44 133 ALA A C 1
ATOM 1001 O O . ALA A 1 133 ? 12.092 -7.992 -9.988 1.00 87.44 133 ALA A O 1
ATOM 1002 N N . LEU A 1 134 ? 10.504 -7.310 -11.428 1.00 87.31 134 LEU A N 1
ATOM 1003 C CA . LEU A 1 134 ? 10.467 -5.929 -10.922 1.00 87.31 134 LEU A CA 1
ATOM 1004 C C . LEU A 1 134 ? 10.071 -5.899 -9.441 1.00 87.31 134 LEU A C 1
ATOM 1006 O O . LEU A 1 134 ? 10.759 -5.287 -8.627 1.00 87.31 134 LEU A O 1
ATOM 1010 N N . VAL A 1 135 ? 8.963 -6.558 -9.097 1.00 89.62 135 VAL A N 1
ATOM 1011 C CA . VAL A 1 135 ? 8.414 -6.559 -7.737 1.00 89.62 135 VAL A CA 1
ATOM 1012 C C . VAL A 1 135 ? 9.402 -7.163 -6.739 1.00 89.62 135 VAL A C 1
ATOM 1014 O O . VAL A 1 135 ? 9.614 -6.574 -5.685 1.00 89.62 135 VAL A O 1
ATOM 1017 N N . ASN A 1 136 ? 10.097 -8.248 -7.086 1.00 88.25 136 ASN A N 1
ATOM 1018 C CA . ASN A 1 136 ? 11.127 -8.853 -6.229 1.00 88.25 136 ASN A CA 1
ATOM 1019 C C . ASN A 1 136 ? 12.285 -7.899 -5.881 1.00 88.25 136 ASN A C 1
ATOM 1021 O O . ASN A 1 136 ? 12.966 -8.088 -4.873 1.00 88.25 136 ASN A O 1
ATOM 1025 N N . GLU A 1 137 ? 12.510 -6.866 -6.692 1.00 86.50 137 GLU A N 1
ATOM 1026 C CA . GLU A 1 137 ? 13.520 -5.842 -6.436 1.00 86.50 137 GLU A CA 1
ATOM 1027 C C . GLU A 1 137 ? 12.988 -4.658 -5.613 1.00 86.50 137 GLU A C 1
ATOM 1029 O O . GLU A 1 137 ? 13.773 -3.808 -5.172 1.00 86.50 137 GLU A O 1
ATOM 1034 N N . MET A 1 138 ? 11.682 -4.571 -5.372 1.00 87.94 138 MET A N 1
ATOM 1035 C CA . MET A 1 138 ? 11.093 -3.454 -4.643 1.00 87.94 138 MET A CA 1
ATOM 1036 C C . MET A 1 138 ? 11.379 -3.539 -3.144 1.00 87.94 138 MET A C 1
ATOM 1038 O O . MET A 1 138 ? 11.468 -4.596 -2.525 1.00 87.94 138 MET A O 1
ATOM 1042 N N . SER A 1 139 ? 11.541 -2.365 -2.552 1.00 88.06 139 SER A N 1
ATOM 1043 C CA . SER A 1 139 ? 11.569 -2.160 -1.113 1.00 88.06 139 SER A CA 1
ATOM 1044 C C . SER A 1 139 ? 10.163 -1.886 -0.599 1.00 88.06 139 SER A C 1
ATOM 1046 O O . SER A 1 139 ? 9.300 -1.389 -1.323 1.00 88.06 139 SER A O 1
ATOM 1048 N N . GLN A 1 140 ? 9.964 -2.152 0.685 1.00 90.25 140 GLN A N 1
ATOM 1049 C CA . GLN A 1 140 ? 8.725 -1.857 1.384 1.00 90.25 140 GLN A CA 1
ATOM 1050 C C . GLN A 1 140 ? 8.967 -0.983 2.603 1.00 90.25 140 GLN A C 1
ATOM 1052 O O . GLN A 1 140 ? 9.989 -1.099 3.279 1.00 90.25 140 GLN A O 1
ATOM 1057 N N . ALA A 1 141 ? 7.987 -0.143 2.907 1.00 89.19 141 ALA A N 1
ATOM 1058 C CA . ALA A 1 141 ? 7.956 0.638 4.126 1.00 89.19 141 ALA A CA 1
ATOM 1059 C C . ALA A 1 141 ? 6.526 0.778 4.643 1.00 89.19 141 ALA A C 1
ATOM 1061 O O . ALA A 1 141 ? 5.562 0.877 3.881 1.00 89.19 141 ALA A O 1
ATOM 1062 N N . ILE A 1 142 ? 6.409 0.825 5.965 1.00 91.38 142 ILE A N 1
ATOM 1063 C CA . ILE A 1 142 ? 5.170 1.136 6.666 1.00 91.38 142 ILE A CA 1
ATOM 1064 C C . ILE A 1 142 ? 5.423 2.422 7.438 1.00 91.38 142 ILE A C 1
ATOM 1066 O O . ILE A 1 142 ? 6.405 2.527 8.176 1.00 91.38 142 ILE A O 1
ATOM 1070 N N . TYR A 1 143 ? 4.537 3.393 7.274 1.00 90.50 143 TYR A N 1
ATOM 1071 C CA . TYR A 1 143 ? 4.580 4.651 7.999 1.00 90.50 143 TYR A CA 1
ATOM 1072 C C . TYR A 1 143 ? 3.335 4.807 8.860 1.00 90.50 143 TYR A C 1
ATOM 1074 O O . TYR A 1 143 ? 2.234 4.442 8.448 1.00 90.50 143 TYR A O 1
ATOM 1082 N N . ALA A 1 144 ? 3.515 5.399 10.034 1.00 89.50 144 ALA A N 1
ATOM 1083 C CA . ALA A 1 144 ? 2.443 5.864 10.898 1.00 89.50 144 ALA A CA 1
ATOM 1084 C C . ALA A 1 144 ? 2.467 7.395 10.950 1.00 89.50 144 ALA A C 1
ATOM 1086 O O . ALA A 1 144 ? 3.530 8.017 10.863 1.00 89.50 144 ALA A O 1
ATOM 1087 N N . TRP A 1 145 ? 1.298 8.018 11.057 1.00 89.56 145 TRP A N 1
ATOM 1088 C CA . TRP A 1 145 ? 1.215 9.460 11.257 1.00 89.56 145 TRP A CA 1
ATOM 1089 C C . TRP A 1 145 ? 1.473 9.807 12.719 1.00 89.56 145 TRP A C 1
ATOM 1091 O O . TRP A 1 145 ? 0.748 9.370 13.614 1.00 89.56 145 TRP A O 1
ATOM 1101 N N . ASP A 1 146 ? 2.494 10.622 12.954 1.00 86.50 146 ASP A N 1
ATOM 1102 C CA . ASP A 1 146 ? 2.780 11.181 14.265 1.00 86.50 146 ASP A CA 1
ATOM 1103 C C . ASP A 1 146 ? 2.013 12.498 14.433 1.00 86.50 146 ASP A C 1
ATOM 1105 O O . ASP A 1 146 ? 2.317 13.507 13.789 1.00 86.50 146 ASP A O 1
ATOM 1109 N N . GLU A 1 147 ? 1.012 12.495 15.313 1.00 86.19 147 GLU A N 1
ATOM 1110 C CA . GLU A 1 147 ? 0.186 13.673 15.588 1.00 86.19 147 GLU A CA 1
ATOM 1111 C C . GLU A 1 147 ? 0.943 14.809 16.286 1.00 86.19 147 GLU A C 1
ATOM 1113 O O . GLU A 1 147 ? 0.591 15.976 16.101 1.00 86.19 147 GLU A O 1
ATOM 1118 N N . GLY A 1 148 ? 1.974 14.498 17.076 1.00 87.06 148 GLY A N 1
ATOM 1119 C CA . GLY A 1 148 ? 2.774 15.497 17.785 1.00 87.06 148 GLY A CA 1
ATOM 1120 C C . GLY A 1 148 ? 3.718 16.243 16.846 1.00 87.06 148 GLY A C 1
ATOM 1121 O O . GLY A 1 148 ? 3.864 17.460 16.941 1.00 87.06 148 GLY A O 1
ATOM 1122 N N . MET A 1 149 ? 4.320 15.522 15.901 1.00 86.12 149 MET A N 1
ATOM 1123 C CA . MET A 1 149 ? 5.233 16.067 14.896 1.00 86.12 149 MET A CA 1
ATOM 1124 C C . MET A 1 149 ? 4.541 16.469 13.588 1.00 86.12 149 MET A C 1
ATOM 1126 O O . MET A 1 149 ? 5.193 17.072 12.735 1.00 86.12 149 MET A O 1
ATOM 1130 N N . LYS A 1 150 ? 3.255 16.134 13.417 1.00 87.69 150 LYS A N 1
ATOM 1131 C CA . LYS A 1 150 ? 2.458 16.368 12.199 1.00 87.69 150 LYS A CA 1
ATOM 1132 C C . LYS A 1 150 ? 3.162 15.867 10.934 1.00 87.69 150 LYS A C 1
ATOM 1134 O O . LYS A 1 150 ? 3.273 16.590 9.943 1.00 87.69 150 LYS A O 1
ATOM 1139 N N . LYS A 1 151 ? 3.680 14.637 10.985 1.00 88.31 151 LYS A N 1
ATOM 1140 C CA . LYS A 1 151 ? 4.402 14.017 9.867 1.00 88.31 151 LYS A CA 1
ATOM 1141 C C . LYS A 1 151 ? 4.288 12.498 9.877 1.00 88.31 151 LYS A C 1
ATOM 1143 O O . LYS A 1 151 ? 4.070 11.885 10.918 1.00 88.31 151 LYS A O 1
ATOM 1148 N N . TRP A 1 152 ? 4.540 11.895 8.721 1.00 86.81 152 TRP A N 1
ATOM 1149 C CA . TRP A 1 152 ? 4.762 10.458 8.606 1.00 86.81 152 TRP A CA 1
ATOM 1150 C C . TRP A 1 152 ? 6.113 10.071 9.214 1.00 86.81 152 TRP A C 1
ATOM 1152 O O . TRP A 1 152 ? 7.142 10.676 8.903 1.00 86.81 152 TRP A O 1
ATOM 1162 N N . VAL A 1 153 ? 6.109 9.049 10.063 1.00 86.88 153 VAL A N 1
ATOM 1163 C CA . VAL A 1 153 ? 7.305 8.410 10.623 1.00 86.88 153 VAL A CA 1
ATOM 1164 C C . VAL A 1 153 ? 7.290 6.927 10.285 1.00 86.88 153 VAL A C 1
ATOM 1166 O O . VAL A 1 153 ? 6.222 6.358 10.073 1.00 86.88 153 VAL A O 1
ATOM 1169 N N . ILE A 1 154 ? 8.464 6.298 10.197 1.00 86.19 154 ILE A N 1
ATOM 1170 C CA . ILE A 1 154 ? 8.547 4.843 10.012 1.00 86.19 154 ILE A CA 1
ATOM 1171 C C . ILE A 1 154 ? 7.831 4.191 11.194 1.00 86.19 154 ILE A C 1
ATOM 1173 O O . ILE A 1 154 ? 8.125 4.526 12.342 1.00 86.19 154 ILE A O 1
ATOM 1177 N N . ALA A 1 155 ? 6.880 3.303 10.906 1.00 83.44 155 ALA A N 1
ATOM 1178 C CA . ALA A 1 155 ? 6.199 2.543 11.940 1.00 83.44 155 ALA A CA 1
ATOM 1179 C C . ALA A 1 155 ? 7.243 1.697 12.680 1.00 83.44 155 ALA A C 1
ATOM 1181 O O . ALA A 1 155 ? 7.947 0.888 12.073 1.00 83.44 155 ALA A O 1
ATOM 1182 N N . ASP A 1 156 ? 7.400 1.947 13.976 1.00 69.25 156 ASP A N 1
ATOM 1183 C CA . ASP A 1 156 ? 8.379 1.254 14.801 1.00 69.25 156 ASP A CA 1
ATOM 1184 C C . ASP A 1 156 ? 7.80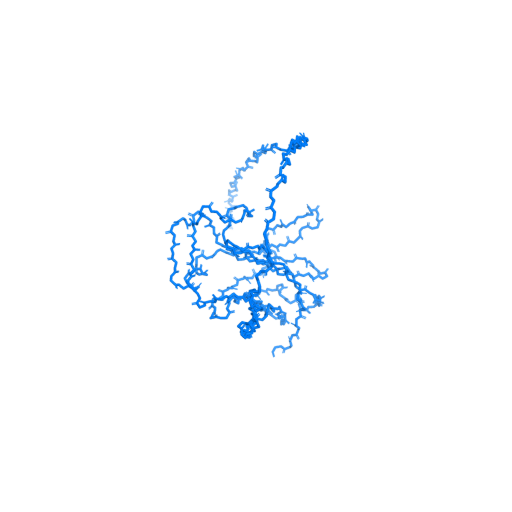8 -0.058 15.375 1.00 69.25 156 ASP A C 1
ATOM 1186 O O . ASP A 1 156 ? 6.634 -0.401 15.210 1.00 69.25 156 ASP A O 1
ATOM 1190 N N . ALA A 1 157 ? 8.648 -0.809 16.091 1.00 60.28 157 ALA A N 1
ATOM 1191 C CA . ALA A 1 157 ? 8.279 -2.097 16.679 1.00 60.28 157 ALA A CA 1
ATOM 1192 C C . ALA A 1 157 ? 7.155 -2.025 17.737 1.00 60.28 157 ALA A C 1
ATOM 1194 O O . ALA A 1 157 ? 6.679 -3.073 18.182 1.00 60.28 157 ALA A O 1
ATOM 1195 N N . THR A 1 158 ? 6.724 -0.830 18.163 1.00 61.00 158 THR A N 1
ATOM 1196 C CA . THR A 1 158 ? 5.598 -0.676 19.098 1.00 61.00 158 THR A CA 1
ATOM 1197 C C . THR A 1 158 ? 4.251 -0.943 18.427 1.00 61.00 158 THR A C 1
ATOM 1199 O O . THR A 1 158 ? 3.292 -1.315 19.108 1.00 61.00 158 THR A O 1
ATOM 1202 N N . VAL A 1 159 ? 4.205 -0.866 17.093 1.00 66.88 159 VAL A N 1
ATOM 1203 C CA . VAL A 1 159 ? 3.056 -1.216 16.257 1.00 66.88 159 VAL A CA 1
ATOM 1204 C C . VAL A 1 159 ? 3.502 -2.248 15.214 1.00 66.88 159 VAL A C 1
ATOM 1206 O O . VAL A 1 159 ? 3.741 -1.903 14.057 1.00 66.88 159 VAL A O 1
ATOM 1209 N N . PRO A 1 160 ? 3.643 -3.532 15.596 1.00 78.12 160 PRO A N 1
ATOM 1210 C CA . PRO A 1 160 ? 4.174 -4.545 14.698 1.00 78.12 160 PRO A CA 1
ATOM 1211 C C . PRO A 1 160 ? 3.136 -4.879 13.625 1.00 78.12 160 PRO A C 1
ATOM 1213 O O . PRO A 1 160 ? 2.234 -5.701 13.831 1.00 78.12 160 PRO A O 1
ATOM 1216 N N . LEU A 1 161 ? 3.280 -4.207 12.490 1.00 88.94 161 LEU A N 1
ATOM 1217 C CA . LEU A 1 161 ? 2.670 -4.547 11.221 1.00 88.94 161 LEU A CA 1
ATOM 1218 C C . LEU A 1 161 ? 3.754 -5.144 10.331 1.00 88.94 161 LEU A C 1
ATOM 1220 O O . LEU A 1 161 ? 4.876 -4.644 10.286 1.00 88.94 161 LEU A O 1
ATOM 1224 N N . ASN A 1 162 ? 3.400 -6.198 9.615 1.00 91.44 162 ASN A N 1
ATOM 1225 C CA . ASN A 1 162 ? 4.209 -6.733 8.538 1.00 91.44 162 ASN A CA 1
ATOM 1226 C C . ASN A 1 162 ? 3.506 -6.396 7.235 1.00 91.44 162 ASN A C 1
ATOM 1228 O O . ASN A 1 162 ? 2.282 -6.498 7.146 1.00 91.44 162 ASN A O 1
ATOM 1232 N N . LEU A 1 163 ? 4.291 -6.006 6.247 1.00 93.00 163 LEU A N 1
ATOM 1233 C CA . LEU A 1 163 ? 3.847 -5.859 4.879 1.00 93.00 163 LEU A CA 1
ATOM 1234 C C . LEU A 1 163 ? 4.536 -6.964 4.087 1.00 93.00 163 LEU A C 1
ATOM 1236 O O . LEU A 1 163 ? 5.731 -7.201 4.251 1.00 93.00 163 LEU A O 1
ATOM 1240 N N . GLU A 1 164 ? 3.745 -7.665 3.301 1.00 94.12 164 GLU A N 1
ATOM 1241 C CA . GLU A 1 164 ? 4.179 -8.594 2.271 1.00 94.12 164 GLU A CA 1
ATOM 1242 C C . GLU A 1 164 ? 3.517 -8.144 0.976 1.00 94.12 164 GLU A C 1
ATOM 1244 O O . GLU A 1 164 ? 2.461 -7.501 0.997 1.00 94.12 164 GLU A O 1
ATOM 1249 N N . PHE A 1 165 ? 4.137 -8.437 -0.157 1.00 93.19 165 PHE A N 1
ATOM 1250 C CA . PHE A 1 165 ? 3.565 -8.079 -1.437 1.00 93.19 165 PHE A CA 1
ATOM 1251 C C . PHE A 1 165 ? 3.947 -9.099 -2.503 1.00 93.19 165 PHE A C 1
ATOM 1253 O O . PHE A 1 165 ? 5.067 -9.599 -2.522 1.00 93.19 165 PHE A O 1
ATOM 1260 N N . ASP A 1 166 ? 3.001 -9.376 -3.392 1.00 92.69 166 ASP A N 1
ATOM 1261 C CA . ASP A 1 166 ? 3.113 -10.396 -4.424 1.00 92.69 166 ASP A CA 1
ATOM 1262 C C . ASP A 1 166 ? 2.709 -9.824 -5.780 1.00 92.69 166 ASP A C 1
ATOM 1264 O O . ASP A 1 166 ? 1.687 -9.144 -5.927 1.00 92.69 166 ASP A O 1
ATOM 1268 N N . ALA A 1 167 ? 3.513 -10.134 -6.793 1.00 92.69 167 ALA A N 1
ATOM 1269 C CA . ALA A 1 167 ? 3.176 -9.857 -8.177 1.00 92.69 167 ALA A CA 1
ATOM 1270 C C . ALA A 1 167 ? 2.179 -10.891 -8.703 1.00 92.69 167 ALA A C 1
ATOM 1272 O O . ALA A 1 167 ? 2.396 -12.098 -8.602 1.00 92.69 167 ALA A O 1
ATOM 1273 N N . THR A 1 168 ? 1.121 -10.414 -9.345 1.00 90.69 168 THR A N 1
ATOM 1274 C CA . THR A 1 168 ? 0.158 -11.233 -10.083 1.00 90.69 168 THR A CA 1
ATOM 1275 C C . THR A 1 168 ? 0.047 -10.723 -11.522 1.00 90.69 168 THR A C 1
ATOM 1277 O O . THR A 1 168 ? 0.424 -9.577 -11.789 1.00 90.69 168 THR A O 1
ATOM 1280 N N . PRO A 1 169 ? -0.505 -11.514 -12.462 1.00 86.81 169 PRO A N 1
ATOM 1281 C CA . PRO A 1 169 ? -0.773 -11.033 -13.823 1.00 86.81 169 PRO A CA 1
ATOM 1282 C C . PRO A 1 169 ? -1.637 -9.762 -13.862 1.00 86.81 169 PRO A C 1
ATOM 1284 O O . PRO A 1 169 ? -1.528 -8.948 -14.777 1.00 86.81 169 PRO A O 1
ATOM 1287 N N . ASP A 1 170 ? -2.465 -9.600 -12.834 1.00 86.75 170 ASP A N 1
ATOM 1288 C CA . ASP A 1 170 ? -3.488 -8.575 -12.684 1.00 86.75 170 ASP A CA 1
ATOM 1289 C C . ASP A 1 170 ? -3.014 -7.350 -11.870 1.00 86.75 170 ASP A C 1
ATOM 1291 O O . ASP A 1 170 ? -3.719 -6.340 -11.775 1.00 86.75 170 ASP A O 1
ATOM 1295 N N . GLY A 1 171 ? -1.816 -7.414 -11.285 1.00 92.06 171 GLY A N 1
ATOM 1296 C CA . GLY A 1 171 ? -1.213 -6.319 -10.532 1.00 92.06 171 GLY A CA 1
ATOM 1297 C C . GLY A 1 171 ? -0.524 -6.762 -9.248 1.00 92.06 171 GLY A C 1
ATOM 1298 O O . GLY A 1 171 ? -0.187 -7.933 -9.077 1.00 92.06 171 GLY A O 1
ATOM 1299 N N . LEU A 1 172 ? -0.297 -5.813 -8.342 1.00 93.94 172 LEU A N 1
ATOM 1300 C CA . LEU A 1 172 ? 0.326 -6.072 -7.047 1.00 93.94 172 LEU A CA 1
ATOM 1301 C C . LEU A 1 172 ? -0.743 -6.364 -5.992 1.00 93.94 172 LEU A C 1
ATOM 1303 O O . LEU A 1 172 ? -1.690 -5.589 -5.832 1.00 93.94 172 LEU A O 1
ATOM 1307 N N . ILE A 1 173 ? -0.554 -7.433 -5.226 1.00 95.06 173 ILE A N 1
ATOM 1308 C CA . ILE A 1 173 ? -1.291 -7.668 -3.986 1.00 95.06 173 ILE A CA 1
ATOM 1309 C C . ILE A 1 173 ? -0.377 -7.298 -2.827 1.00 95.06 173 ILE A C 1
ATOM 1311 O O . ILE A 1 173 ? 0.721 -7.821 -2.721 1.00 95.06 173 ILE A O 1
ATOM 1315 N N . MET A 1 174 ? -0.827 -6.400 -1.960 1.00 96.00 174 MET A N 1
ATOM 1316 C CA . MET A 1 174 ? -0.176 -6.050 -0.703 1.00 96.00 174 MET A CA 1
ATOM 1317 C C . MET A 1 174 ? -0.968 -6.662 0.451 1.00 96.00 174 MET A C 1
ATOM 1319 O O . MET A 1 174 ? -2.158 -6.389 0.620 1.00 96.00 174 MET A O 1
ATOM 1323 N N . THR A 1 175 ? -0.292 -7.458 1.266 1.00 96.62 175 THR A N 1
ATOM 1324 C CA . THR A 1 175 ? -0.861 -8.149 2.418 1.00 96.62 175 THR A CA 1
ATOM 1325 C C . THR A 1 175 ? -0.269 -7.558 3.688 1.00 96.62 175 THR A C 1
ATOM 1327 O O . THR A 1 175 ? 0.927 -7.669 3.947 1.00 96.62 175 THR A O 1
ATOM 1330 N N . VAL A 1 176 ? -1.110 -6.923 4.502 1.00 94.62 176 VAL A N 1
ATOM 1331 C CA . VAL A 1 176 ? -0.715 -6.389 5.808 1.00 94.62 176 VAL A CA 1
ATOM 1332 C C . VAL A 1 176 ? -1.181 -7.341 6.897 1.00 94.62 176 VAL A C 1
ATOM 1334 O O . VAL A 1 176 ? -2.379 -7.591 7.049 1.00 94.62 176 VAL A O 1
ATOM 1337 N N . THR A 1 177 ? -0.243 -7.836 7.695 1.00 94.44 177 THR A N 1
ATOM 1338 C CA . THR A 1 177 ? -0.511 -8.676 8.870 1.00 94.44 177 THR A CA 1
ATOM 1339 C C . THR A 1 177 ? 0.077 -8.044 10.129 1.00 94.44 177 THR A C 1
ATOM 1341 O O . THR A 1 177 ? 0.732 -7.005 10.077 1.00 94.44 177 THR A O 1
ATOM 1344 N N . GLY A 1 178 ? -0.183 -8.637 11.294 1.00 90.81 178 GLY A N 1
ATOM 1345 C CA . GLY A 1 178 ? 0.374 -8.181 12.568 1.00 90.81 178 GLY A CA 1
ATOM 1346 C C . GLY A 1 178 ? -0.687 -7.858 13.615 1.00 90.81 178 GLY A C 1
ATOM 1347 O O . GLY A 1 178 ? -1.890 -7.848 13.346 1.00 90.81 178 GLY A O 1
ATOM 1348 N N . LYS A 1 179 ? -0.240 -7.615 14.852 1.00 84.56 179 LYS A N 1
ATOM 1349 C CA . LYS A 1 179 ? -1.143 -7.480 16.013 1.00 84.56 179 LYS A CA 1
ATOM 1350 C C . LYS A 1 179 ? -2.074 -6.275 15.899 1.00 84.56 179 LYS A C 1
ATOM 1352 O O . LYS A 1 179 ? -3.197 -6.322 16.396 1.00 84.56 179 LYS A O 1
ATOM 1357 N N . ASP A 1 180 ? -1.619 -5.227 15.222 1.00 85.81 180 ASP A N 1
ATOM 1358 C CA . ASP A 1 180 ? -2.361 -3.976 15.100 1.00 85.81 180 ASP A CA 1
ATOM 1359 C C . ASP A 1 180 ? -3.325 -3.944 13.909 1.00 85.81 180 ASP A C 1
ATOM 1361 O O . ASP A 1 180 ? -4.145 -3.032 13.822 1.00 85.81 180 ASP A O 1
ATOM 1365 N N . VAL A 1 181 ? -3.354 -4.984 13.062 1.00 88.81 181 VAL A N 1
ATOM 1366 C CA . VAL A 1 181 ? -4.325 -5.061 11.959 1.00 88.81 181 VAL A CA 1
ATOM 1367 C C . VAL A 1 181 ? -5.769 -4.999 12.457 1.00 88.81 181 VAL A C 1
ATOM 1369 O O . VAL A 1 181 ? -6.620 -4.332 11.864 1.00 88.81 181 VAL A O 1
ATOM 1372 N N . LYS A 1 182 ? -6.041 -5.614 13.614 1.00 87.69 182 LYS A N 1
ATOM 1373 C CA . LYS A 1 182 ? -7.361 -5.579 14.253 1.00 87.69 182 LYS A CA 1
ATOM 1374 C C . LYS A 1 182 ? -7.865 -4.147 14.469 1.00 87.69 182 LYS A C 1
ATOM 1376 O O . LYS A 1 182 ? -9.075 -3.924 14.453 1.00 87.69 182 LYS A O 1
ATOM 1381 N N . ARG A 1 183 ? -6.973 -3.162 14.630 1.00 85.50 183 ARG A N 1
ATOM 1382 C CA . ARG A 1 183 ? -7.364 -1.755 14.783 1.00 85.50 183 ARG A CA 1
ATOM 1383 C C . ARG A 1 183 ? -8.011 -1.192 13.526 1.00 85.50 183 ARG A C 1
ATOM 1385 O O . ARG A 1 183 ? -8.960 -0.431 13.670 1.00 85.50 183 ARG A O 1
ATOM 1392 N N . PHE A 1 184 ? -7.579 -1.591 12.327 1.00 86.00 184 PHE A N 1
ATOM 1393 C CA . PHE A 1 184 ? -8.246 -1.208 11.074 1.00 86.00 184 PHE A CA 1
ATOM 1394 C C . PHE A 1 184 ? -9.646 -1.815 10.970 1.00 86.00 184 PHE A C 1
ATOM 1396 O O . PHE A 1 184 ? -10.573 -1.172 10.475 1.00 86.00 184 PHE A O 1
ATOM 1403 N N . TYR A 1 185 ? -9.808 -3.054 11.452 1.00 87.56 185 TYR A N 1
ATOM 1404 C CA . TYR A 1 185 ? -11.102 -3.734 11.460 1.00 87.56 185 TYR A CA 1
ATOM 1405 C C . TYR A 1 185 ? -12.103 -3.056 12.404 1.00 87.56 185 TYR A C 1
ATOM 1407 O O . TYR A 1 185 ? -13.272 -2.889 12.054 1.00 87.56 185 TYR A O 1
ATOM 1415 N N . VAL A 1 186 ? -11.636 -2.648 13.588 1.00 87.81 186 VAL A N 1
ATOM 1416 C CA . VAL A 1 186 ? -12.452 -1.974 14.608 1.00 87.81 186 VAL A CA 1
ATOM 1417 C C . VAL A 1 186 ? -12.734 -0.517 14.244 1.00 87.81 186 VAL A C 1
ATOM 1419 O O . VAL A 1 186 ? -13.856 -0.069 14.439 1.00 87.81 186 VAL A O 1
ATOM 1422 N N . SER A 1 187 ? -11.758 0.210 13.692 1.00 86.06 187 SER A N 1
ATOM 1423 C CA . SER A 1 187 ? -11.901 1.638 13.375 1.00 86.06 187 SER A CA 1
ATOM 1424 C C . SER A 1 187 ? -12.843 1.931 12.210 1.00 86.06 187 SER A C 1
ATOM 1426 O O . SER A 1 187 ? -13.225 3.081 12.023 1.00 86.06 187 SER A O 1
ATOM 1428 N N . LYS A 1 188 ? -13.197 0.909 11.415 1.00 87.00 188 LYS A N 1
ATOM 1429 C CA . LYS A 1 188 ? -14.146 1.012 10.297 1.00 87.00 188 LYS A CA 1
ATOM 1430 C C . LYS A 1 188 ? -13.866 2.212 9.375 1.00 87.00 188 LYS A C 1
ATOM 1432 O O . LYS A 1 188 ? -14.784 2.930 8.977 1.00 87.00 188 LYS A O 1
ATOM 1437 N N . SER A 1 189 ? -12.588 2.406 9.033 1.00 88.56 189 SER A N 1
ATOM 1438 C CA . SER A 1 189 ? -12.151 3.285 7.944 1.00 88.56 189 SER A CA 1
ATOM 1439 C C . SER A 1 189 ? -13.078 3.176 6.736 1.00 88.56 189 SER A C 1
ATOM 1441 O O . SER A 1 189 ? -13.367 2.085 6.256 1.00 88.56 189 SER A O 1
ATOM 1443 N N . LYS A 1 190 ? -13.561 4.310 6.230 1.00 91.12 190 LYS A N 1
ATOM 1444 C CA . LYS A 1 190 ? -14.502 4.309 5.101 1.00 91.12 190 LYS A CA 1
ATOM 1445 C C . LYS A 1 190 ? -13.792 4.186 3.759 1.00 91.12 190 LYS A C 1
ATOM 1447 O O . LYS A 1 190 ? -14.353 3.631 2.817 1.00 91.12 190 LYS A O 1
ATOM 1452 N N . THR A 1 191 ? -12.584 4.731 3.666 1.00 94.12 191 THR A N 1
ATOM 1453 C CA . THR A 1 191 ? -11.878 4.923 2.401 1.00 94.12 191 THR A CA 1
ATOM 1454 C C . THR A 1 191 ? -10.391 4.658 2.546 1.00 94.12 191 THR A C 1
ATOM 1456 O O . THR A 1 191 ? -9.783 5.039 3.545 1.00 94.12 191 THR A O 1
ATOM 1459 N N . ALA A 1 192 ? -9.816 4.081 1.500 1.00 95.62 192 ALA A N 1
ATOM 1460 C CA . ALA A 1 192 ? -8.382 4.005 1.286 1.00 95.62 192 ALA A CA 1
ATOM 1461 C C . ALA A 1 192 ? -7.993 4.953 0.146 1.00 95.62 192 ALA A C 1
ATOM 1463 O O . ALA A 1 192 ? -8.734 5.075 -0.835 1.00 95.62 192 ALA A O 1
ATOM 1464 N N . ILE A 1 193 ? -6.848 5.620 0.278 1.00 96.06 193 ILE A N 1
ATOM 1465 C CA . ILE A 1 193 ? -6.303 6.505 -0.757 1.00 96.06 193 ILE A CA 1
ATOM 1466 C C . ILE A 1 193 ? -5.099 5.812 -1.381 1.00 96.06 193 ILE A C 1
ATOM 1468 O O . ILE A 1 193 ? -4.141 5.484 -0.691 1.00 96.06 193 ILE A O 1
ATOM 1472 N N . PHE A 1 194 ? -5.168 5.585 -2.683 1.00 96.12 194 PHE A N 1
ATOM 1473 C CA . PHE A 1 194 ? -4.129 4.978 -3.496 1.00 96.12 194 PHE A CA 1
ATOM 1474 C C . PHE A 1 194 ? -3.386 6.079 -4.232 1.00 96.12 194 PHE A C 1
ATOM 1476 O O . PHE A 1 194 ? -4.009 6.944 -4.852 1.00 96.12 194 PHE A O 1
ATOM 1483 N N . ARG A 1 195 ? -2.062 5.998 -4.207 1.00 93.38 195 ARG A N 1
ATOM 1484 C CA . ARG A 1 195 ? -1.162 6.820 -5.000 1.00 93.38 195 ARG A CA 1
ATOM 1485 C C . ARG A 1 195 ? -0.278 5.899 -5.817 1.00 93.38 195 ARG A C 1
ATOM 1487 O O . ARG A 1 195 ? 0.490 5.123 -5.256 1.00 93.38 195 ARG A O 1
ATOM 1494 N N . ILE A 1 196 ? -0.423 5.961 -7.133 1.00 91.19 196 ILE A N 1
ATOM 1495 C CA . ILE A 1 196 ? 0.275 5.092 -8.075 1.00 91.19 196 ILE A CA 1
ATOM 1496 C C . ILE A 1 196 ? 1.152 5.972 -8.960 1.00 91.19 196 ILE A C 1
ATOM 1498 O O . ILE A 1 196 ? 0.653 6.778 -9.745 1.00 91.19 196 ILE A O 1
ATOM 1502 N N . LEU A 1 197 ? 2.466 5.815 -8.830 1.00 87.69 197 LEU A N 1
ATOM 1503 C CA . LEU A 1 197 ? 3.455 6.510 -9.639 1.00 87.69 197 LEU A CA 1
ATOM 1504 C C . LEU A 1 197 ? 4.275 5.490 -10.430 1.00 87.69 197 LEU A C 1
ATOM 1506 O O . LEU A 1 197 ? 5.020 4.696 -9.859 1.00 87.69 197 LEU A O 1
ATOM 1510 N N . MET A 1 198 ? 4.149 5.526 -11.753 1.00 84.44 198 MET A N 1
ATOM 1511 C CA . MET A 1 198 ? 4.979 4.758 -12.684 1.00 84.44 198 MET A CA 1
ATOM 1512 C C . MET A 1 198 ? 5.859 5.716 -13.501 1.00 84.44 198 MET A C 1
ATOM 1514 O O . MET A 1 198 ? 5.454 6.864 -13.711 1.00 84.44 198 MET A O 1
ATOM 1518 N N . PRO A 1 199 ? 7.034 5.276 -13.989 1.00 76.44 199 PRO A N 1
ATOM 1519 C CA . PRO A 1 199 ? 7.800 6.023 -14.978 1.00 76.44 199 PRO A CA 1
ATOM 1520 C C . PRO A 1 199 ? 6.934 6.378 -16.185 1.00 76.44 199 PRO A C 1
ATOM 1522 O O . PRO A 1 199 ? 6.047 5.613 -16.574 1.00 76.44 199 PRO A O 1
ATOM 1525 N N . ASP A 1 200 ? 7.171 7.569 -16.728 1.00 75.19 200 ASP A N 1
ATOM 1526 C CA . ASP A 1 200 ? 6.505 8.102 -17.923 1.00 75.19 200 ASP A CA 1
ATOM 1527 C C . ASP A 1 200 ? 4.979 8.260 -17.818 1.00 75.19 200 ASP A C 1
ATOM 1529 O O . ASP A 1 200 ? 4.298 8.563 -18.800 1.00 75.19 200 ASP A O 1
ATOM 1533 N N . GLN A 1 201 ? 4.421 8.104 -16.616 1.00 79.12 201 GLN A N 1
ATOM 1534 C CA . GLN A 1 201 ? 3.007 8.305 -16.339 1.00 79.12 201 GLN A CA 1
ATOM 1535 C C . GLN A 1 201 ? 2.814 9.436 -15.335 1.00 79.12 201 GLN A C 1
ATOM 1537 O O . GLN A 1 201 ? 3.640 9.688 -14.457 1.00 79.12 201 GLN A O 1
ATOM 1542 N N . LYS A 1 202 ? 1.689 10.141 -15.468 1.00 81.12 202 LYS A N 1
ATOM 1543 C CA . LYS A 1 202 ? 1.258 11.061 -14.418 1.00 81.12 202 LYS A CA 1
ATOM 1544 C C . LYS A 1 202 ? 0.880 10.245 -13.193 1.00 81.12 202 LYS A C 1
ATOM 1546 O O . LYS A 1 202 ? 0.305 9.168 -13.326 1.00 81.12 202 LYS A O 1
ATOM 1551 N N . GLU A 1 203 ? 1.175 10.798 -12.026 1.00 86.56 203 GLU A N 1
ATOM 1552 C CA . GLU A 1 203 ? 0.672 10.269 -10.768 1.00 86.56 203 GLU A CA 1
ATOM 1553 C C . GLU A 1 203 ? -0.841 10.056 -10.844 1.00 86.56 203 GLU A C 1
ATOM 1555 O O . GLU A 1 203 ? -1.595 10.950 -11.244 1.00 86.56 203 GLU A O 1
ATOM 1560 N N . GLU A 1 204 ? -1.268 8.870 -10.433 1.00 89.50 204 GLU A N 1
ATOM 1561 C CA . GLU A 1 204 ? -2.668 8.524 -10.299 1.00 89.50 204 GLU A CA 1
ATOM 1562 C C . GLU A 1 204 ? -3.043 8.485 -8.816 1.00 89.50 204 GLU A C 1
ATOM 1564 O O . GLU A 1 204 ? -2.485 7.714 -8.033 1.00 89.50 204 GLU A O 1
ATOM 1569 N N . LEU A 1 205 ? -4.014 9.319 -8.439 1.00 93.38 205 LEU A N 1
ATOM 1570 C CA . LEU A 1 205 ? -4.620 9.330 -7.112 1.00 93.38 205 LEU A CA 1
ATOM 1571 C C . LEU A 1 205 ? -6.036 8.763 -7.198 1.00 93.38 205 LEU A C 1
ATOM 1573 O O . LEU A 1 205 ? -6.869 9.269 -7.953 1.00 93.38 205 LEU A O 1
ATOM 1577 N N . LYS A 1 206 ? -6.322 7.728 -6.407 1.00 94.56 206 LYS A N 1
ATOM 1578 C CA . LYS A 1 206 ? -7.636 7.076 -6.361 1.00 94.56 206 LYS A CA 1
ATOM 1579 C C . LYS A 1 206 ? -8.102 6.871 -4.930 1.00 94.56 206 LYS A C 1
ATOM 1581 O O . LYS A 1 206 ? -7.424 6.237 -4.134 1.00 94.56 206 LYS A O 1
ATOM 1586 N N . THR A 1 207 ? -9.309 7.332 -4.630 1.00 95.75 207 THR A N 1
ATOM 1587 C CA . THR A 1 207 ? -9.985 7.032 -3.365 1.00 95.75 207 THR A CA 1
ATOM 1588 C C . THR A 1 207 ? -10.982 5.908 -3.594 1.00 95.75 207 THR A C 1
ATOM 1590 O O . THR A 1 207 ? -11.867 6.037 -4.440 1.00 95.75 207 THR A O 1
ATOM 1593 N N . VAL A 1 208 ? -10.861 4.816 -2.842 1.00 95.44 208 VAL A N 1
ATOM 1594 C CA . VAL A 1 208 ? -11.743 3.644 -2.965 1.00 95.44 208 VAL A CA 1
ATOM 1595 C C . VAL A 1 208 ? -12.382 3.296 -1.621 1.00 95.44 208 VAL A C 1
ATOM 1597 O O . VAL A 1 208 ? -11.785 3.565 -0.573 1.00 95.44 208 VAL A O 1
ATOM 1600 N N . PRO A 1 209 ? -13.595 2.714 -1.610 1.00 95.69 209 PRO A N 1
ATOM 1601 C CA . PRO A 1 209 ? -14.211 2.251 -0.374 1.00 95.69 209 PRO A CA 1
ATOM 1602 C C . PRO A 1 209 ? -13.422 1.086 0.232 1.00 95.69 209 PRO A C 1
ATOM 1604 O O . PRO A 1 209 ? -12.950 0.201 -0.484 1.00 95.69 209 PRO A O 1
ATOM 1607 N N . VAL A 1 210 ? -13.325 1.063 1.562 1.00 95.56 210 VAL A N 1
ATOM 1608 C CA . VAL A 1 210 ? -12.788 -0.094 2.290 1.00 95.56 210 VAL A CA 1
ATOM 1609 C C . VAL A 1 210 ? -13.896 -1.124 2.474 1.00 95.56 210 VAL A C 1
ATOM 1611 O O . VAL A 1 210 ? -14.970 -0.825 2.999 1.00 95.56 210 VAL A O 1
ATOM 1614 N N . VAL A 1 211 ? -13.626 -2.357 2.060 1.00 96.38 211 VAL A N 1
ATOM 1615 C CA . VAL A 1 211 ? -14.549 -3.484 2.204 1.00 96.38 211 VAL A CA 1
ATOM 1616 C C . VAL A 1 211 ? -14.181 -4.278 3.450 1.00 96.38 211 VAL A C 1
ATOM 1618 O O . VAL A 1 211 ? -13.053 -4.737 3.595 1.00 96.38 211 VAL A O 1
ATOM 1621 N N . TYR A 1 212 ? -15.147 -4.496 4.337 1.00 94.69 212 TYR A N 1
ATOM 1622 C CA . TYR A 1 212 ? -14.961 -5.313 5.535 1.00 94.69 212 TYR A CA 1
ATOM 1623 C C . TYR A 1 212 ? -15.533 -6.709 5.326 1.00 94.69 212 TYR A C 1
ATOM 1625 O O . TYR A 1 212 ? -16.670 -6.842 4.877 1.00 94.69 212 TYR A O 1
ATOM 1633 N N . LYS A 1 213 ? -14.763 -7.742 5.678 1.00 94.88 213 LYS A N 1
ATOM 1634 C CA . LYS A 1 213 ? -15.212 -9.140 5.625 1.00 94.88 213 LYS A CA 1
ATOM 1635 C C . LYS A 1 213 ? -14.982 -9.828 6.965 1.00 94.88 213 LYS A C 1
ATOM 1637 O O . LYS A 1 213 ? -13.953 -9.614 7.606 1.00 94.88 213 LYS A O 1
ATOM 1642 N N . GLU A 1 214 ? -15.940 -10.654 7.362 1.00 85.88 214 GLU A N 1
ATOM 1643 C CA . GLU A 1 214 ? -15.757 -11.636 8.429 1.00 85.88 214 GLU A CA 1
ATOM 1644 C C . GLU A 1 214 ? -15.130 -12.863 7.765 1.00 85.88 214 GLU A C 1
ATOM 1646 O O . GLU A 1 214 ? -15.696 -13.344 6.791 1.00 85.88 214 GLU A O 1
ATOM 1651 N N . SER A 1 215 ? -13.914 -13.220 8.199 1.00 74.44 215 SER A N 1
ATOM 1652 C CA . SER A 1 215 ? -13.049 -14.330 7.735 1.00 74.44 215 SER A CA 1
ATOM 1653 C C . SER A 1 215 ? -13.556 -15.203 6.583 1.00 74.44 215 SER A C 1
ATOM 1655 O O . SER A 1 215 ? -14.527 -15.958 6.815 1.00 74.44 215 SER A O 1
#

pLDDT: mean 70.88, std 23.83, range [27.42, 96.62]

Sequence (215 aa):
MKIALISIVALIGATALVIYLSSGKGSTPQSQAGNTNIGGQSPANVAAHDNTSKPPDAINRPQPQAVVKPSVVEIVIPVDGSRKWEWGGVEAPKTGEHEYHWEVELYGENGYYKFSVYLNQAKKGGTADDFTALVNEMSQAIYAWDEGMKKWVIADATVPLNLEFDATPDGLIMTVTGKDVKRFYVSKSKTAIFRILMPDQKEELKTVPVVYKES

Foldseek 3Di:
DDDDDDDDDDDDDDDDDDDDDDDDDDDDDDDDDDDDDDDDDDDDDDDDPPPPPPPPPPPPQDDWAWEAEQFKIKTFDFDQQQAWDDDLDPAFDDPPQWAWKKWKWFDFPVWIKIKIKTAGSVPHDDTDRGDQVVSVRIDIFMWTQDPVVRDTDTDDPVFDKDWDWGDDSSGIMIMIGDDCSNRSQVRLGQWMWMWTGHGPDDIDIDIDGYHYDHD

Radius of gyration: 25.47 Å; chains: 1; bounding box: 44×56×97 Å

Secondary structure (DSSP, 8-state):
---PPP----------------------PPP------------------------S----PPPPEEEE-SS-EEEEE---TTS-EE---TT---STTEEEEEEEEEEETTEEEEEEEEEETTSTT-EESSHHHHHHT-EEEEEEEETTTTEEEE--TTS-EEEEEEEETTEEEEEEEETTHHHHHHHT--EEEEEEE-TTS--EEEEEEEEE---